Protein AF-A0A7Y1VD28-F1 (afdb_monomer)

Radius of gyration: 37.99 Å; Cα contacts (8 Å, |Δi|>4): 453; chains: 1; bounding box: 78×70×93 Å

Nearest PDB structures (foldseek):
  3is1-assembly1_X  TM=8.054E-01  e=1.331E-05  Staphylococcus saprophyticus subsp. saprophyticus ATCC 15305 = NCTC 7292
  3is0-assembly1_X  TM=7.621E-01  e=8.004E-06  Staphylococcus saprophyticus subsp. saprophyticus ATCC 15305 = NCTC 7292
  3irp-assembly1_X  TM=8.110E-01  e=8.577E-05  Staphylococcus saprophyticus subsp. saprophyticus ATCC 15305 = NCTC 7292
  3irz-assembly1_A  TM=7.401E-01  e=4.356E-05  Staphylococcus saprophyticus subsp. saprophyticus ATCC 15305 = NCTC 7292
  4p0d-assembly1_A  TM=8.124E-01  e=4.668E-04  Streptococcus pyogenes MGAS10394

Sequence (254 aa):
MKQLFTICALFFTILASAQPSERPDLKTGS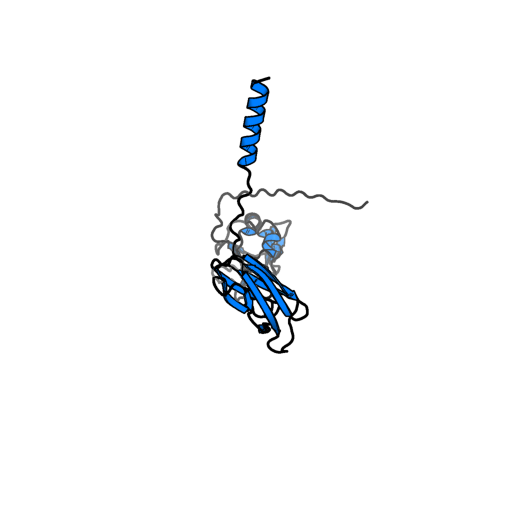ISGRVLDAKLNEPLPYVNVIIKNSAGETITGGITSDNGTFTIDKIPEGKVMVNIQYIGFKTESKEITIGKGNYKVNLGDISLLEEAEGLDEVTVVAEVSTIQQKVDRKIINIGKDLTTSGPTASDIMNNLPSVSVDQQTGNISLRGNQNVRVMVDGKLSNIPAAQLLKQIPSTSIKQVELITNPSAKYNPEGMSGIINIILHKNVNIGFNGNLNLGLAYERNPK

Foldseek 3Di:
DVVVVVVVVVVVVVVVVPDPPPDPPQLAAKEKEFEAAPPVRAGDWFWKKFKADPVRHTPDIDTAHPRRIDMDIRHGAAKIKIWTDDPQWDIDIDIDGDDDPRRYHYPYYHHIYGHPPDPPPPPPPQQPWDWDDDPFKIKIFDGPVLLVQDFWQLSSQCVDPQWHADPVPRQIGGVPHRQEFEAEQNHTDPDPNSVVRRPHTSQFFGMKMWGQHDDPVPDDPPHRTYIYTYGDPPDDPDDDDDDDDDDDDDDDDD

Secondary structure (DSSP, 8-state):
-HHHHHHHHHHHHHHTT----------EEEEEEEEEETTT--B-TT-EEEEEETTS-EEEEEE--TTSEEEEEEEESEEEEEEEE-TTBPPEEEEEEEBTTBSEEEEEEEEEPB---------------EEEE-SSEEEEE--HHHHTT-SBHHHHHHHSTTEEE-TTT--EEETTB--EEEEETTEE-SS-HHHHHHHSBGGGEEEEEEESS--TTT--TT--EEEEEEEPTT---S----------------

Structure (mmCIF, N/CA/C/O backbone):
data_AF-A0A7Y1VD28-F1
#
_entry.id   AF-A0A7Y1VD28-F1
#
loop_
_atom_site.group_PDB
_atom_site.id
_atom_site.type_symbol
_atom_site.label_atom_id
_atom_site.label_alt_id
_atom_site.label_comp_id
_atom_site.label_asym_id
_atom_site.label_entity_id
_atom_site.label_seq_id
_atom_site.pdbx_PDB_ins_code
_atom_site.Cartn_x
_atom_site.Cartn_y
_atom_site.Cartn_z
_atom_site.occupancy
_atom_site.B_iso_or_equiv
_atom_site.auth_seq_id
_atom_site.auth_comp_id
_atom_site.auth_asym_id
_atom_site.auth_atom_id
_atom_site.pdbx_PDB_model_num
ATOM 1 N N . MET A 1 1 ? 48.045 50.183 -45.147 1.00 56.34 1 MET A N 1
ATOM 2 C CA . MET A 1 1 ? 47.750 49.018 -46.019 1.00 56.34 1 MET A CA 1
ATOM 3 C C . MET A 1 1 ? 48.423 47.718 -45.570 1.00 56.34 1 MET A C 1
ATOM 5 O O . MET A 1 1 ? 47.746 46.704 -45.562 1.00 56.34 1 MET A O 1
ATOM 9 N N . LYS A 1 2 ? 49.692 47.715 -45.125 1.00 54.78 2 LYS A N 1
ATOM 10 C CA . LYS A 1 2 ? 50.377 46.479 -44.680 1.00 54.78 2 LYS A CA 1
ATOM 11 C C . LYS A 1 2 ? 49.780 45.828 -43.417 1.00 54.78 2 LYS A C 1
ATOM 13 O O . LYS A 1 2 ? 49.713 44.611 -43.359 1.00 54.78 2 LYS A O 1
ATOM 18 N N . GLN A 1 3 ? 49.281 46.622 -42.460 1.00 57.72 3 GLN A N 1
ATOM 19 C CA . GLN A 1 3 ? 48.689 46.093 -41.217 1.00 57.72 3 GLN A CA 1
ATOM 20 C C . GLN A 1 3 ? 47.275 45.507 -41.379 1.00 57.72 3 GLN A C 1
ATOM 22 O O . GLN A 1 3 ? 46.878 44.636 -40.614 1.00 57.72 3 GLN A O 1
ATOM 27 N N . LEU A 1 4 ? 46.528 45.932 -42.405 1.00 62.50 4 LEU A N 1
ATOM 28 C CA . LEU A 1 4 ? 45.209 45.365 -42.712 1.00 62.50 4 LEU A CA 1
ATOM 29 C C . LEU A 1 4 ? 45.344 43.973 -43.356 1.00 62.50 4 LEU A C 1
ATOM 31 O O . LEU A 1 4 ? 44.532 43.084 -43.114 1.00 62.50 4 LEU A O 1
ATOM 35 N N . PHE A 1 5 ? 46.421 43.774 -44.123 1.00 64.81 5 PHE A N 1
ATOM 36 C CA . PHE A 1 5 ? 46.743 42.501 -44.762 1.00 64.81 5 PHE A CA 1
ATOM 37 C C . PHE A 1 5 ? 47.204 41.447 -43.745 1.00 64.81 5 PHE A C 1
ATOM 39 O O . PHE A 1 5 ? 46.801 40.291 -43.836 1.00 64.81 5 PHE A O 1
ATOM 46 N N . THR A 1 6 ? 47.977 41.842 -42.726 1.00 63.56 6 THR A N 1
ATOM 47 C CA . THR A 1 6 ? 48.372 40.934 -41.637 1.00 63.56 6 THR A CA 1
ATOM 48 C C . THR A 1 6 ? 47.209 40.555 -40.722 1.00 63.56 6 THR A C 1
ATOM 50 O O . THR A 1 6 ? 47.163 39.414 -40.276 1.00 63.56 6 THR A O 1
ATOM 53 N N . ILE A 1 7 ? 46.238 41.446 -40.486 1.00 65.56 7 ILE A N 1
ATOM 54 C CA . ILE A 1 7 ? 45.031 41.113 -39.705 1.00 65.56 7 ILE A CA 1
ATOM 55 C C . ILE A 1 7 ? 44.120 40.142 -40.475 1.00 65.56 7 ILE A C 1
ATOM 57 O O . ILE A 1 7 ? 43.614 39.191 -39.884 1.00 65.56 7 ILE A O 1
ATOM 61 N N . CYS A 1 8 ? 43.973 40.305 -41.796 1.00 62.41 8 CYS A N 1
ATOM 62 C CA . CYS A 1 8 ? 43.213 39.353 -42.617 1.00 62.41 8 CYS A CA 1
ATOM 63 C C . CYS A 1 8 ? 43.898 37.979 -42.711 1.00 62.41 8 CYS A C 1
ATOM 65 O O . CYS A 1 8 ? 43.222 36.954 -42.661 1.00 62.41 8 CYS A O 1
ATOM 67 N N . ALA A 1 9 ? 45.233 37.940 -42.783 1.00 62.62 9 ALA A N 1
ATOM 68 C CA . ALA A 1 9 ? 45.987 36.686 -42.788 1.00 62.62 9 ALA A CA 1
ATOM 69 C C . ALA A 1 9 ? 45.893 35.932 -41.446 1.00 62.62 9 ALA A C 1
ATOM 71 O O . ALA A 1 9 ? 45.845 34.704 -41.442 1.00 62.62 9 ALA A O 1
ATOM 72 N N . LEU A 1 10 ? 45.803 36.652 -40.320 1.00 60.81 10 LEU A N 1
ATOM 73 C CA . LEU A 1 10 ? 45.625 36.056 -38.992 1.00 60.81 10 LEU A CA 1
ATOM 74 C C . LEU A 1 10 ? 44.195 35.532 -38.764 1.00 60.81 10 LEU A C 1
ATOM 76 O O . LEU A 1 10 ? 44.003 34.566 -38.035 1.00 60.81 10 LEU A O 1
ATOM 80 N N . PHE A 1 11 ? 43.185 36.130 -39.405 1.00 58.44 11 PHE A N 1
ATOM 81 C CA . PHE A 1 11 ? 41.804 35.633 -39.347 1.00 58.44 11 PHE A CA 1
ATOM 82 C C . PHE A 1 11 ? 41.601 34.361 -40.187 1.00 58.44 11 PHE A C 1
ATOM 84 O O . PHE A 1 11 ? 40.772 33.519 -39.847 1.00 58.44 11 PHE A O 1
ATOM 91 N N . PHE A 1 12 ? 42.387 34.182 -41.253 1.00 58.06 12 PHE A N 1
ATOM 92 C CA . PHE A 1 12 ? 42.295 33.009 -42.125 1.00 58.06 12 PHE A CA 1
ATOM 93 C C . PHE A 1 12 ? 42.908 31.742 -41.499 1.00 58.06 12 PHE A C 1
ATOM 95 O O . PHE A 1 12 ? 42.436 30.637 -41.757 1.00 58.06 12 PHE A O 1
ATOM 102 N N . THR A 1 13 ? 43.905 31.874 -40.618 1.00 57.31 13 THR A N 1
ATOM 103 C CA . THR A 1 13 ? 44.514 30.727 -39.918 1.00 57.31 13 THR A CA 1
ATOM 104 C C . THR A 1 13 ? 43.663 30.182 -38.771 1.00 57.31 13 THR A C 1
ATOM 106 O O . THR A 1 13 ? 43.785 29.004 -38.450 1.00 57.31 13 THR A O 1
ATOM 109 N N . ILE A 1 14 ? 42.757 30.982 -38.195 1.00 58.38 14 ILE A N 1
ATOM 110 C CA . ILE A 1 14 ? 41.836 30.532 -37.131 1.00 58.38 14 ILE A CA 1
ATOM 111 C C . ILE A 1 14 ? 40.658 29.729 -37.717 1.00 58.38 14 ILE A C 1
ATOM 113 O O . ILE A 1 14 ? 40.104 28.858 -37.053 1.00 58.38 14 ILE A O 1
ATOM 117 N N . LEU A 1 15 ? 40.305 29.961 -38.986 1.00 56.09 15 LEU A N 1
ATOM 118 C CA . LEU A 1 15 ? 39.276 29.187 -39.694 1.00 56.09 15 LEU A CA 1
ATOM 119 C C . LEU A 1 15 ? 39.793 27.831 -40.207 1.00 56.09 15 LEU A C 1
ATOM 121 O O . LEU A 1 15 ? 38.999 26.916 -40.405 1.00 56.09 15 LEU A O 1
ATOM 125 N N . ALA A 1 16 ? 41.110 27.667 -40.377 1.00 53.50 16 ALA A N 1
ATOM 126 C CA . ALA A 1 16 ? 41.711 26.417 -40.854 1.00 53.50 16 ALA A CA 1
ATOM 127 C C . ALA A 1 16 ? 41.828 25.326 -39.768 1.00 53.50 16 ALA A C 1
ATOM 129 O O . ALA A 1 16 ? 41.981 24.153 -40.098 1.00 53.50 16 ALA A O 1
ATOM 130 N N . SER A 1 17 ? 41.727 25.684 -38.484 1.00 54.06 17 SER A N 1
ATOM 131 C CA . SER A 1 17 ? 41.732 24.745 -37.349 1.00 54.06 17 SER A CA 1
ATOM 132 C C . SER A 1 17 ? 40.331 24.311 -36.894 1.00 54.06 17 SER A C 1
ATOM 134 O O . SER A 1 17 ? 40.209 23.526 -35.957 1.00 54.06 17 SER A O 1
ATOM 136 N N . ALA A 1 18 ? 39.276 24.754 -37.584 1.00 47.56 18 ALA A N 1
ATOM 137 C CA . ALA A 1 18 ? 37.898 24.318 -37.371 1.00 47.56 18 ALA A CA 1
ATOM 138 C C . ALA A 1 18 ? 37.478 23.255 -38.404 1.00 47.56 18 ALA A C 1
ATOM 140 O O . ALA A 1 18 ? 36.433 23.370 -39.041 1.00 47.56 18 ALA A O 1
ATOM 141 N N . GLN A 1 19 ? 38.292 22.214 -38.603 1.00 62.91 19 GLN A N 1
ATOM 142 C CA . GLN A 1 19 ? 37.783 21.003 -39.248 1.00 62.91 19 GLN A CA 1
ATOM 143 C C . GLN A 1 19 ? 36.963 20.232 -38.203 1.00 62.91 19 GLN A C 1
ATOM 145 O O . GLN A 1 19 ? 37.491 19.958 -37.123 1.00 62.91 19 GLN A O 1
ATOM 150 N N . PRO A 1 20 ? 35.684 19.899 -38.460 1.00 53.34 20 PRO A N 1
ATOM 151 C CA . PRO A 1 20 ? 34.960 18.990 -37.590 1.00 53.34 20 PRO A CA 1
ATOM 152 C C . PRO A 1 20 ? 35.712 17.662 -37.610 1.00 53.34 20 PRO A C 1
ATOM 154 O O . PRO A 1 20 ? 35.776 17.000 -38.642 1.00 53.34 20 PRO A O 1
ATOM 157 N N . SER A 1 21 ? 36.323 17.293 -36.485 1.00 50.44 21 SER A N 1
ATOM 158 C CA . SER A 1 21 ? 36.838 15.946 -36.297 1.00 50.44 21 SER A CA 1
ATOM 159 C C . SER A 1 21 ? 35.668 15.001 -36.540 1.00 50.44 21 SER A C 1
ATOM 161 O O . SER A 1 21 ? 34.709 15.009 -35.761 1.00 50.44 21 SER A O 1
ATOM 163 N N . GLU A 1 22 ? 35.709 14.228 -37.626 1.00 48.38 22 GLU A N 1
ATOM 164 C CA . GLU A 1 22 ? 34.833 13.075 -37.781 1.00 48.38 22 GLU A CA 1
ATOM 165 C C . GLU A 1 22 ? 35.041 12.237 -36.520 1.00 48.38 22 GLU A C 1
ATOM 167 O O . GLU A 1 22 ? 36.120 11.686 -36.281 1.00 48.38 22 GLU A O 1
ATOM 172 N N . ARG A 1 23 ? 34.047 12.253 -35.623 1.00 54.88 23 ARG A N 1
ATOM 173 C CA . ARG A 1 23 ? 34.041 11.349 -34.476 1.00 54.88 23 ARG A CA 1
ATOM 174 C C . ARG A 1 23 ? 34.199 9.959 -35.083 1.00 54.88 23 ARG A C 1
ATOM 176 O O . ARG A 1 23 ? 33.473 9.683 -36.036 1.00 54.88 23 ARG A O 1
ATOM 183 N N . PRO A 1 24 ? 35.124 9.115 -34.592 1.00 51.84 24 PRO A N 1
ATOM 184 C CA . PRO A 1 24 ? 35.258 7.770 -35.127 1.00 51.84 24 PRO A CA 1
ATOM 185 C C . PRO A 1 24 ? 33.866 7.152 -35.116 1.00 51.84 24 PRO A C 1
ATOM 187 O O . PRO A 1 24 ? 33.229 7.166 -34.059 1.00 51.84 24 PRO A O 1
ATOM 190 N N . ASP A 1 25 ? 33.376 6.717 -36.283 1.00 56.19 25 ASP A N 1
ATOM 191 C CA . ASP A 1 25 ? 32.074 6.070 -36.409 1.00 56.19 25 ASP A CA 1
ATOM 192 C C . ASP A 1 25 ? 32.019 4.975 -35.350 1.00 56.19 25 ASP A C 1
ATOM 194 O O . ASP A 1 25 ? 32.687 3.939 -35.460 1.00 56.19 25 ASP A O 1
ATOM 198 N N . LEU A 1 26 ? 31.284 5.238 -34.267 1.00 60.62 26 LEU A N 1
ATOM 199 C CA . LEU A 1 26 ? 31.049 4.244 -33.242 1.00 60.62 26 LEU A CA 1
ATOM 200 C C . LEU A 1 26 ? 30.294 3.140 -33.963 1.00 60.62 26 LEU A C 1
ATOM 202 O O . LEU A 1 26 ? 29.140 3.324 -34.356 1.00 60.62 26 LEU A O 1
ATOM 206 N N . LYS A 1 27 ? 30.982 2.023 -34.215 1.00 75.44 27 LYS A N 1
ATOM 207 C CA . LYS A 1 27 ? 30.372 0.871 -34.865 1.00 75.44 27 LYS A CA 1
ATOM 208 C C . LYS A 1 27 ? 29.249 0.403 -33.962 1.00 75.44 27 LYS A C 1
ATOM 210 O O . LYS A 1 27 ? 29.482 -0.153 -32.893 1.00 75.44 27 LYS A O 1
ATOM 215 N N . THR A 1 28 ? 28.035 0.696 -34.390 1.00 85.88 28 THR A N 1
ATOM 216 C CA . THR A 1 28 ? 26.828 0.284 -33.702 1.00 85.88 28 THR A CA 1
ATOM 217 C C . THR A 1 28 ? 26.260 -0.942 -34.393 1.00 85.88 28 THR A C 1
ATOM 219 O O . THR A 1 28 ? 26.412 -1.129 -35.602 1.00 85.88 28 THR A O 1
ATOM 222 N N . GLY A 1 29 ? 25.652 -1.813 -33.604 1.00 92.44 29 GLY A N 1
ATOM 223 C CA . GLY A 1 29 ? 24.913 -2.954 -34.091 1.00 92.44 29 GLY A CA 1
ATOM 224 C C . GLY A 1 29 ? 23.411 -2.715 -34.123 1.00 92.44 29 GLY A C 1
ATOM 225 O O . GLY A 1 29 ? 22.895 -1.681 -33.687 1.00 92.44 29 GLY A O 1
ATOM 226 N N . SER A 1 30 ? 22.728 -3.727 -34.638 1.00 94.31 30 SER A N 1
ATOM 227 C CA . SER A 1 30 ? 21.276 -3.839 -34.686 1.00 94.31 30 SER A CA 1
ATOM 228 C C . SER A 1 30 ? 20.850 -5.210 -34.171 1.00 94.31 30 SER A C 1
ATOM 230 O O . SER A 1 30 ? 21.549 -6.208 -34.383 1.00 94.31 30 SER A O 1
ATOM 232 N N . ILE A 1 31 ? 19.711 -5.252 -33.487 1.00 96.00 31 ILE A N 1
ATOM 233 C CA . ILE A 1 31 ? 19.068 -6.484 -33.032 1.00 96.00 31 ILE A CA 1
ATOM 234 C C . ILE A 1 31 ? 17.661 -6.528 -33.624 1.00 96.00 31 ILE A C 1
ATOM 236 O O . ILE A 1 31 ? 16.921 -5.551 -33.541 1.00 96.00 31 ILE A O 1
ATOM 240 N N . SER A 1 32 ? 17.296 -7.663 -34.208 1.00 97.00 32 SER A N 1
ATOM 241 C CA . SER A 1 32 ? 15.973 -7.909 -34.789 1.00 97.00 32 SER A CA 1
ATOM 242 C C . SER A 1 32 ? 15.389 -9.229 -34.298 1.00 97.00 32 SER A C 1
ATOM 244 O O . SER A 1 32 ? 16.121 -10.100 -33.824 1.00 97.00 32 SER A O 1
ATOM 246 N N . GLY A 1 33 ? 14.075 -9.380 -34.402 1.00 96.94 33 GLY A N 1
ATOM 247 C CA . GLY A 1 33 ? 13.379 -10.613 -34.052 1.00 96.94 33 GLY A CA 1
ATOM 248 C C . GLY A 1 33 ? 11.869 -10.480 -34.195 1.00 96.94 33 GLY A C 1
ATOM 249 O O . GLY A 1 33 ? 11.361 -9.459 -34.669 1.00 96.94 33 GLY A O 1
ATOM 250 N N . ARG A 1 34 ? 11.152 -11.520 -33.775 1.00 97.38 34 ARG A N 1
ATOM 251 C CA . ARG A 1 34 ? 9.690 -11.544 -33.726 1.00 97.38 34 ARG A CA 1
ATOM 252 C C . ARG A 1 34 ? 9.220 -12.115 -32.397 1.00 97.38 34 ARG A C 1
ATOM 254 O O . ARG A 1 34 ? 9.781 -13.092 -31.916 1.00 97.38 34 ARG A O 1
ATOM 261 N N . VAL A 1 35 ? 8.203 -11.501 -31.807 1.00 97.62 35 VAL A N 1
ATOM 262 C CA . VAL A 1 35 ? 7.623 -11.928 -30.534 1.00 97.62 35 VAL A CA 1
ATOM 263 C C . VAL A 1 35 ? 6.275 -12.595 -30.779 1.00 97.62 35 VAL A C 1
ATOM 265 O O . VAL A 1 35 ? 5.444 -12.062 -31.516 1.00 97.62 35 VAL A O 1
ATOM 268 N N . LEU A 1 36 ? 6.082 -13.762 -30.172 1.00 96.81 36 LEU A N 1
ATOM 269 C CA . LEU A 1 36 ? 4.885 -14.587 -30.287 1.00 96.81 36 LEU A CA 1
ATOM 270 C C . LEU A 1 36 ? 4.317 -14.901 -28.899 1.00 96.81 36 LEU A C 1
ATOM 272 O O . LEU A 1 36 ? 5.059 -14.996 -27.923 1.00 96.81 36 LEU A O 1
ATOM 276 N N . ASP A 1 37 ? 3.016 -15.131 -28.824 1.00 94.50 37 ASP A N 1
ATOM 277 C CA . ASP A 1 37 ? 2.376 -15.774 -27.683 1.00 94.50 37 ASP A CA 1
ATOM 278 C C . ASP A 1 37 ? 2.751 -17.265 -27.674 1.00 94.50 37 ASP A C 1
ATOM 280 O O . ASP A 1 37 ? 2.562 -17.967 -28.669 1.00 94.50 37 ASP A O 1
ATOM 284 N N . ALA A 1 38 ? 3.301 -17.774 -26.570 1.00 91.88 38 ALA A N 1
ATOM 285 C CA . ALA A 1 38 ? 3.751 -19.165 -26.477 1.00 91.88 38 ALA A CA 1
ATOM 286 C C . ALA A 1 38 ? 2.619 -20.207 -26.562 1.00 91.88 38 ALA A C 1
ATOM 288 O O . ALA A 1 38 ? 2.874 -21.362 -26.904 1.00 91.88 38 ALA A O 1
ATOM 289 N N . LYS A 1 39 ? 1.386 -19.828 -26.221 1.00 89.25 39 LYS A N 1
ATOM 290 C CA . LYS A 1 39 ? 0.218 -20.708 -26.134 1.00 89.25 39 LYS A CA 1
ATOM 291 C C . LYS A 1 39 ? -0.617 -20.666 -27.407 1.00 89.25 39 LYS A C 1
ATOM 293 O O . LYS A 1 39 ? -1.027 -21.717 -27.894 1.00 89.25 39 LYS A O 1
ATOM 298 N N . LEU A 1 40 ? -0.873 -19.471 -27.932 1.00 90.12 40 LEU A N 1
ATOM 299 C CA . LEU A 1 40 ? -1.669 -19.265 -29.145 1.00 90.12 40 LEU A CA 1
ATOM 300 C C . LEU A 1 40 ? -0.817 -19.305 -30.418 1.00 90.12 40 LEU A C 1
ATOM 302 O O . LEU A 1 40 ? -1.349 -19.515 -31.505 1.00 90.12 40 LEU A O 1
ATOM 306 N N . ASN A 1 41 ? 0.506 -19.158 -30.287 1.00 91.12 41 ASN A N 1
ATOM 307 C CA . ASN A 1 41 ? 1.445 -19.042 -31.403 1.00 91.12 41 ASN A CA 1
ATOM 308 C C . ASN A 1 41 ? 1.096 -17.880 -32.355 1.00 91.12 41 ASN A C 1
ATOM 310 O O . ASN A 1 41 ? 1.328 -17.944 -33.564 1.00 91.12 41 ASN A O 1
ATOM 314 N N . GLU A 1 42 ? 0.526 -16.815 -31.794 1.00 93.75 42 GLU A N 1
ATOM 315 C CA . GLU A 1 42 ? 0.123 -15.604 -32.505 1.00 93.75 42 GLU A CA 1
ATOM 316 C C . GLU A 1 42 ? 1.160 -14.489 -32.310 1.00 93.75 42 GLU A C 1
ATOM 318 O O . GLU A 1 42 ? 1.798 -14.423 -31.258 1.00 93.75 42 GLU A O 1
ATOM 323 N N . PRO A 1 43 ? 1.368 -13.607 -33.304 1.00 95.75 43 PRO A N 1
ATOM 324 C CA . PRO A 1 43 ? 2.269 -12.472 -33.151 1.00 95.75 43 PRO A CA 1
ATOM 325 C C . PRO A 1 43 ? 1.763 -11.488 -32.097 1.00 95.75 43 PRO A C 1
ATOM 327 O O . PRO A 1 43 ? 0.599 -11.098 -32.121 1.00 95.75 43 PRO A O 1
ATOM 330 N N . LEU A 1 44 ? 2.664 -11.044 -31.217 1.00 95.69 44 LEU A N 1
ATOM 331 C CA . LEU A 1 44 ? 2.347 -10.073 -30.171 1.00 95.69 44 LEU A CA 1
ATOM 332 C C . LEU A 1 44 ? 2.775 -8.658 -30.589 1.00 95.69 44 LEU A C 1
ATOM 334 O O . LEU A 1 44 ? 3.981 -8.374 -30.653 1.00 95.69 44 LEU A O 1
ATOM 338 N N . PRO A 1 45 ? 1.823 -7.753 -30.872 1.00 96.44 45 PRO A N 1
ATOM 339 C CA . PRO A 1 45 ? 2.127 -6.377 -31.229 1.00 96.44 45 PRO A CA 1
ATOM 340 C C . PRO A 1 45 ? 2.334 -5.496 -29.990 1.00 96.44 45 PRO A C 1
ATOM 342 O O . PRO A 1 45 ? 1.822 -5.783 -28.907 1.00 96.44 45 PRO A O 1
ATOM 345 N N . TYR A 1 46 ? 3.062 -4.388 -30.153 1.00 95.06 46 TYR A N 1
ATOM 346 C CA . TYR A 1 46 ? 3.309 -3.391 -29.101 1.00 95.06 46 TYR A CA 1
ATOM 347 C C . TYR A 1 46 ? 4.049 -3.925 -27.857 1.00 95.06 46 TYR A C 1
ATOM 349 O O . TYR A 1 46 ? 3.976 -3.339 -26.777 1.00 95.06 46 TYR A O 1
ATOM 357 N N . VAL A 1 47 ? 4.795 -5.021 -28.001 1.00 96.94 47 VAL A N 1
ATOM 358 C CA . VAL A 1 47 ? 5.674 -5.564 -26.959 1.00 96.94 47 VAL A CA 1
ATOM 359 C C . VAL A 1 47 ? 6.888 -4.662 -26.816 1.00 96.94 47 VAL A C 1
ATOM 361 O O . VAL A 1 47 ? 7.540 -4.350 -27.810 1.00 96.94 47 VAL A O 1
ATOM 364 N N . ASN A 1 48 ? 7.232 -4.274 -25.589 1.00 97.38 48 ASN A N 1
ATOM 365 C CA . ASN A 1 48 ? 8.407 -3.445 -25.346 1.00 97.38 48 ASN A CA 1
ATOM 366 C C . ASN A 1 48 ? 9.674 -4.301 -25.410 1.00 97.38 48 ASN A C 1
ATOM 368 O O . ASN A 1 48 ? 9.806 -5.291 -24.689 1.00 97.38 48 ASN A O 1
ATOM 372 N N . VAL A 1 49 ? 10.632 -3.870 -26.225 1.00 97.38 49 VAL A N 1
ATOM 373 C CA . VAL A 1 49 ? 11.964 -4.463 -26.344 1.00 97.38 49 VAL A CA 1
ATOM 374 C C . VAL A 1 49 ? 12.982 -3.445 -25.851 1.00 97.38 49 VAL A C 1
ATOM 376 O O . VAL A 1 49 ?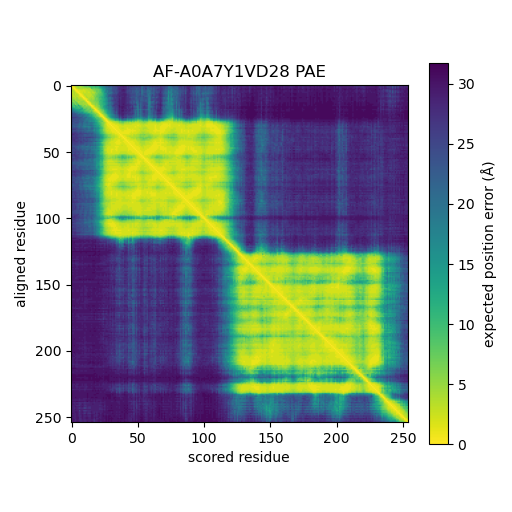 13.191 -2.407 -26.476 1.00 97.38 49 VAL A O 1
ATOM 379 N N . ILE A 1 50 ? 13.611 -3.732 -24.716 1.00 97.25 50 ILE A N 1
ATOM 380 C CA . ILE A 1 50 ? 14.514 -2.824 -24.008 1.00 97.25 50 ILE A CA 1
ATOM 381 C C . ILE A 1 50 ? 15.919 -3.415 -24.018 1.00 97.25 50 ILE A C 1
ATOM 383 O O . ILE A 1 50 ? 16.128 -4.554 -23.613 1.00 97.25 50 ILE A O 1
ATOM 387 N N . ILE A 1 51 ? 16.897 -2.623 -24.446 1.00 96.19 51 ILE A N 1
ATOM 388 C CA . ILE A 1 51 ? 18.309 -2.995 -24.459 1.00 96.19 51 ILE A CA 1
ATOM 389 C C . ILE A 1 51 ? 19.000 -2.326 -23.276 1.00 96.19 51 ILE A C 1
ATOM 391 O O . ILE A 1 51 ? 19.052 -1.096 -23.191 1.00 96.19 51 ILE A O 1
ATOM 395 N N . LYS A 1 52 ? 19.556 -3.133 -22.376 1.00 94.88 52 LYS A N 1
ATOM 396 C CA . LYS A 1 52 ? 20.286 -2.683 -21.189 1.00 94.88 52 LYS A CA 1
ATOM 397 C C . LYS A 1 52 ? 21.775 -3.000 -21.290 1.00 94.88 52 LYS A C 1
ATOM 399 O O . LYS A 1 52 ? 22.166 -3.981 -21.922 1.00 94.88 52 LYS A O 1
ATOM 404 N N . ASN A 1 53 ? 22.610 -2.175 -20.664 1.00 91.25 53 ASN A N 1
ATOM 405 C CA . ASN A 1 53 ? 24.035 -2.464 -20.496 1.00 91.25 53 ASN A CA 1
ATOM 406 C C . ASN A 1 53 ? 24.265 -3.471 -19.350 1.00 91.25 53 ASN A C 1
ATOM 408 O O . ASN A 1 53 ? 23.343 -3.818 -18.612 1.00 91.25 53 ASN A O 1
ATOM 412 N N . SER A 1 54 ? 25.512 -3.909 -19.157 1.00 85.94 54 SER A N 1
ATOM 413 C CA . SER A 1 54 ? 25.883 -4.808 -18.051 1.00 85.94 54 SER A CA 1
ATOM 414 C C . SER A 1 54 ? 25.655 -4.225 -16.648 1.00 85.94 54 SER A C 1
ATOM 416 O O . SER A 1 54 ? 25.649 -4.980 -15.681 1.00 85.94 54 SER A O 1
ATOM 418 N N . ALA A 1 55 ? 25.485 -2.905 -16.518 1.00 87.50 55 ALA A N 1
ATOM 419 C CA . ALA A 1 55 ? 25.138 -2.238 -15.262 1.00 87.50 55 ALA A CA 1
ATOM 420 C C . ALA A 1 55 ? 23.614 -2.178 -15.019 1.00 87.50 55 ALA A C 1
ATOM 422 O O . ALA A 1 55 ? 23.179 -1.711 -13.969 1.00 87.50 55 ALA A O 1
ATOM 423 N N . GLY A 1 56 ? 22.798 -2.662 -15.965 1.00 86.69 56 GLY A N 1
ATOM 424 C CA . GLY A 1 56 ? 21.335 -2.652 -15.897 1.00 86.69 56 GLY A CA 1
ATOM 425 C C . GLY A 1 56 ? 20.681 -1.350 -16.371 1.00 86.69 56 GLY A C 1
ATOM 426 O O . GLY A 1 56 ? 19.455 -1.235 -16.328 1.00 86.69 56 GLY A O 1
ATOM 427 N N . GLU A 1 57 ? 21.460 -0.380 -16.849 1.00 90.94 57 GLU A N 1
ATOM 428 C CA . GLU A 1 57 ? 20.955 0.890 -17.370 1.00 90.94 57 GLU A CA 1
ATOM 429 C C . GLU A 1 57 ? 20.397 0.701 -18.782 1.00 90.94 57 GLU A C 1
ATOM 431 O O . GLU A 1 57 ? 20.961 -0.029 -19.601 1.00 90.94 57 GLU A O 1
ATOM 436 N N . THR A 1 58 ? 19.293 1.383 -19.085 1.00 93.19 58 THR A N 1
ATOM 437 C CA . THR A 1 58 ? 18.673 1.318 -20.413 1.00 93.19 58 THR A CA 1
ATOM 438 C C . THR A 1 58 ? 19.491 2.130 -21.410 1.00 93.19 58 THR A C 1
ATOM 440 O O . THR A 1 58 ? 19.665 3.333 -21.239 1.00 93.19 58 THR A O 1
ATOM 443 N N . ILE A 1 59 ? 19.966 1.473 -22.467 1.00 92.31 59 ILE A N 1
ATOM 444 C CA . ILE A 1 59 ? 20.698 2.106 -23.567 1.00 92.31 59 ILE A CA 1
ATOM 445 C C . ILE A 1 59 ? 19.710 2.626 -24.614 1.00 92.31 59 ILE A C 1
ATOM 447 O O . ILE A 1 59 ? 19.786 3.772 -25.046 1.00 92.31 59 ILE A O 1
ATOM 451 N N . THR A 1 60 ? 18.812 1.751 -25.065 1.00 94.94 60 THR A N 1
ATOM 452 C CA . THR A 1 60 ? 17.848 2.015 -26.137 1.00 94.94 60 THR A CA 1
ATOM 453 C C . THR A 1 60 ? 16.711 0.997 -26.065 1.00 94.94 60 THR A C 1
ATOM 455 O O . THR A 1 60 ? 16.764 0.048 -25.282 1.00 94.94 60 THR A O 1
ATOM 458 N N . GLY A 1 61 ? 15.680 1.169 -26.878 1.00 94.94 61 GLY A N 1
ATOM 459 C CA . GLY A 1 61 ? 14.575 0.232 -26.973 1.00 94.94 61 GLY A CA 1
ATOM 460 C C . GLY A 1 61 ? 13.582 0.629 -28.053 1.00 94.94 61 GLY A C 1
ATOM 461 O O . GLY A 1 61 ? 13.753 1.629 -28.750 1.00 94.94 61 GLY A O 1
ATOM 462 N N . GLY A 1 62 ? 12.543 -0.175 -28.187 1.00 96.12 62 GLY A N 1
ATOM 463 C CA . GLY A 1 62 ? 11.457 0.042 -29.126 1.00 96.12 62 GLY A CA 1
ATOM 464 C C . GLY A 1 62 ? 10.306 -0.902 -28.832 1.00 96.12 62 GLY A C 1
ATOM 465 O O . GLY A 1 62 ? 10.256 -1.530 -27.775 1.00 96.12 62 GLY A O 1
ATOM 466 N N . ILE A 1 63 ? 9.385 -0.993 -29.780 1.00 97.00 63 ILE A N 1
ATOM 467 C CA . ILE A 1 63 ? 8.199 -1.837 -29.674 1.00 97.00 63 ILE A CA 1
ATOM 468 C C . ILE A 1 63 ? 8.084 -2.757 -30.885 1.00 97.00 63 ILE A C 1
ATOM 470 O O . ILE A 1 63 ? 8.596 -2.437 -31.962 1.00 97.00 63 ILE A O 1
ATOM 474 N N . THR A 1 64 ? 7.413 -3.894 -30.720 1.00 97.62 64 THR A N 1
ATOM 475 C CA . THR A 1 64 ? 7.036 -4.739 -31.856 1.00 97.62 64 THR A CA 1
ATOM 476 C C . THR A 1 64 ? 5.939 -4.083 -32.694 1.00 97.62 64 THR A C 1
ATOM 478 O O . THR A 1 64 ? 5.077 -3.367 -32.183 1.00 97.62 64 THR A O 1
ATOM 481 N N . SER A 1 65 ? 5.977 -4.337 -34.000 1.00 96.75 65 SER A N 1
ATOM 482 C CA . SER A 1 65 ? 4.940 -3.941 -34.962 1.00 96.75 65 SER A CA 1
ATOM 483 C C . SER A 1 65 ? 3.717 -4.863 -34.875 1.00 96.75 65 SER A C 1
ATOM 485 O O . SER A 1 65 ? 3.754 -5.873 -34.176 1.00 96.75 65 SER A O 1
ATOM 487 N N . ASP A 1 66 ? 2.665 -4.583 -35.652 1.00 95.75 66 ASP A N 1
ATOM 488 C CA . ASP A 1 66 ? 1.419 -5.377 -35.674 1.00 95.75 66 ASP A CA 1
ATOM 489 C C . ASP A 1 66 ? 1.625 -6.879 -35.962 1.00 95.75 66 ASP A C 1
ATOM 491 O O . ASP A 1 66 ? 0.849 -7.724 -35.531 1.00 95.75 66 ASP A O 1
ATOM 495 N N . ASN A 1 67 ? 2.697 -7.234 -36.676 1.00 95.00 67 ASN A N 1
ATOM 496 C CA . ASN A 1 67 ? 3.075 -8.617 -36.989 1.00 95.00 67 ASN A CA 1
ATOM 497 C C . ASN A 1 67 ? 4.061 -9.238 -35.973 1.00 95.00 67 ASN A C 1
ATOM 499 O O . ASN A 1 67 ? 4.686 -10.261 -36.266 1.00 95.00 67 ASN A O 1
ATOM 503 N N . GLY A 1 68 ? 4.264 -8.592 -34.823 1.00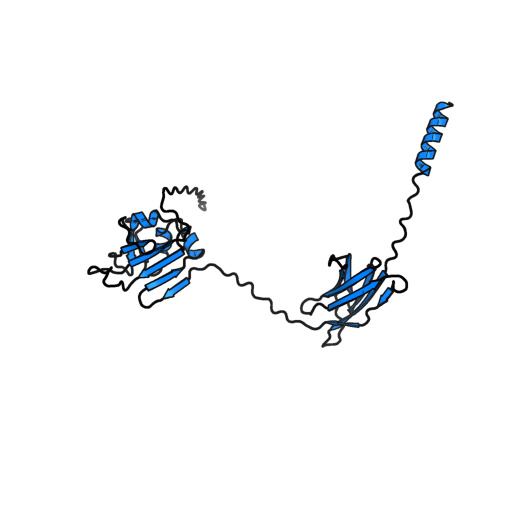 94.81 68 GLY A N 1
ATOM 504 C CA . GLY A 1 68 ? 5.168 -9.016 -33.755 1.00 94.81 68 GLY A CA 1
ATOM 505 C C . GLY A 1 68 ? 6.656 -8.786 -34.029 1.00 94.81 68 GLY A C 1
ATOM 506 O O . GLY A 1 68 ? 7.482 -9.137 -33.191 1.00 94.81 68 GLY A O 1
ATOM 507 N N . THR A 1 69 ? 7.041 -8.213 -35.174 1.00 97.75 69 THR A N 1
ATOM 508 C CA . THR A 1 69 ? 8.460 -7.995 -35.516 1.00 97.75 69 THR A CA 1
ATOM 509 C C . THR A 1 69 ? 9.022 -6.717 -34.902 1.00 97.75 69 THR A C 1
ATOM 511 O O . THR A 1 69 ? 8.310 -5.724 -34.753 1.00 97.75 69 THR A O 1
ATOM 514 N N . PHE A 1 70 ? 10.313 -6.722 -34.569 1.00 97.44 70 PHE A N 1
ATOM 515 C CA . PHE A 1 70 ? 11.038 -5.544 -34.096 1.00 97.44 70 PHE A CA 1
ATOM 516 C C . PHE A 1 70 ? 12.442 -5.468 -34.701 1.00 97.44 70 PHE A C 1
ATOM 518 O O . PHE A 1 70 ? 13.066 -6.492 -34.990 1.00 97.44 70 PHE A O 1
ATOM 525 N N . THR A 1 71 ? 12.950 -4.240 -34.817 1.00 97.06 71 THR A N 1
ATOM 526 C CA . THR A 1 71 ? 14.345 -3.935 -35.155 1.00 97.06 71 THR A CA 1
ATOM 527 C C . THR A 1 71 ? 14.797 -2.749 -34.316 1.00 97.06 71 THR A C 1
ATOM 529 O O . THR A 1 71 ? 14.176 -1.689 -34.364 1.00 97.06 71 THR A O 1
ATOM 532 N N . ILE A 1 72 ? 15.868 -2.928 -33.547 1.00 95.88 72 ILE A N 1
ATOM 533 C CA . ILE A 1 72 ? 16.486 -1.886 -32.726 1.00 95.88 72 ILE A CA 1
ATOM 534 C C . ILE A 1 72 ? 17.891 -1.625 -33.256 1.00 95.88 72 ILE A C 1
ATOM 536 O O . ILE A 1 72 ? 18.744 -2.513 -33.224 1.00 95.88 72 ILE A O 1
ATOM 540 N N . ASP A 1 73 ? 18.126 -0.404 -33.725 1.00 93.31 73 ASP A N 1
ATOM 541 C CA . ASP A 1 73 ? 19.407 0.043 -34.270 1.00 93.31 73 ASP A CA 1
ATOM 542 C C . ASP A 1 73 ? 20.226 0.844 -33.246 1.00 93.31 73 ASP A C 1
ATOM 544 O O . ASP A 1 73 ? 19.759 1.181 -32.155 1.00 93.31 73 ASP A O 1
ATOM 548 N N . LYS A 1 74 ? 21.451 1.215 -33.641 1.00 90.50 74 LYS A N 1
ATOM 549 C CA . LYS A 1 74 ? 22.349 2.115 -32.896 1.00 90.50 74 LYS A CA 1
ATOM 550 C C . LYS A 1 74 ? 22.780 1.571 -31.528 1.00 90.50 74 LYS A C 1
ATOM 552 O O . LYS A 1 74 ? 23.033 2.340 -30.603 1.00 90.50 74 LYS A O 1
ATOM 557 N N . ILE A 1 75 ? 22.907 0.252 -31.400 1.00 91.31 75 ILE A N 1
ATOM 558 C CA . ILE A 1 75 ? 23.338 -0.384 -30.153 1.00 91.31 75 ILE A CA 1
ATOM 559 C C . ILE A 1 75 ? 24.876 -0.379 -30.093 1.00 91.31 75 ILE A C 1
ATOM 561 O O . ILE A 1 75 ? 25.508 -0.863 -31.032 1.00 91.31 75 ILE A O 1
ATOM 565 N N . PRO A 1 76 ? 25.512 0.158 -29.040 1.00 90.19 76 PRO A N 1
ATOM 566 C CA . PRO A 1 76 ? 26.968 0.157 -28.909 1.00 90.19 76 PRO A CA 1
ATOM 567 C C . PRO A 1 76 ? 27.579 -1.253 -28.901 1.00 90.19 76 PRO A C 1
ATOM 569 O O . PRO A 1 76 ? 26.942 -2.219 -28.482 1.00 90.19 76 PRO A O 1
ATOM 572 N N . GLU A 1 77 ? 28.836 -1.362 -29.335 1.00 91.00 77 GLU A N 1
ATOM 573 C CA . GLU A 1 77 ? 29.629 -2.591 -29.206 1.00 91.00 77 GLU A CA 1
ATOM 574 C C . GLU A 1 77 ? 29.840 -2.952 -27.726 1.00 91.00 77 GLU A C 1
ATOM 576 O O . GLU A 1 77 ? 30.152 -2.096 -26.897 1.00 91.00 77 GLU A O 1
ATOM 581 N N . GLY A 1 78 ? 29.663 -4.231 -27.396 1.00 89.94 78 GLY A N 1
ATOM 582 C CA . GLY A 1 78 ? 29.736 -4.741 -26.033 1.00 89.94 78 GLY A CA 1
ATOM 583 C C . GLY A 1 78 ? 28.681 -5.801 -25.727 1.00 89.94 78 GLY A C 1
ATOM 584 O O . GLY A 1 78 ? 27.920 -6.242 -26.593 1.00 89.94 78 GLY A O 1
ATOM 585 N N . LYS A 1 79 ? 28.659 -6.227 -24.463 1.00 92.69 79 LYS A N 1
ATOM 586 C CA . LYS A 1 79 ? 27.615 -7.099 -23.924 1.00 92.69 79 LYS A CA 1
ATOM 587 C C . LYS A 1 79 ? 26.388 -6.275 -23.559 1.00 92.69 79 LYS A C 1
ATOM 589 O O . LYS A 1 79 ? 26.505 -5.261 -22.872 1.00 92.69 79 LYS A O 1
ATOM 594 N N . VAL A 1 80 ? 25.227 -6.739 -23.994 1.00 94.50 80 VAL A N 1
ATOM 595 C CA . VAL A 1 80 ? 23.933 -6.120 -23.719 1.00 94.50 80 VAL A CA 1
ATOM 596 C C . VAL A 1 80 ? 22.918 -7.177 -23.308 1.00 94.50 80 VAL A C 1
ATOM 598 O O . VAL A 1 80 ? 23.005 -8.336 -23.714 1.00 94.50 80 VAL A O 1
ATOM 601 N N . MET A 1 81 ? 21.937 -6.766 -22.517 1.00 95.94 81 MET A N 1
ATOM 602 C CA . MET A 1 81 ? 20.786 -7.583 -22.155 1.00 95.94 81 MET A CA 1
ATOM 603 C C . MET A 1 81 ? 19.557 -7.075 -22.904 1.00 95.94 81 MET A C 1
ATOM 605 O O . MET A 1 81 ? 19.251 -5.886 -22.867 1.00 95.94 81 MET A O 1
ATOM 609 N N . VAL A 1 82 ? 18.876 -7.972 -23.608 1.00 96.50 82 VAL A N 1
ATOM 610 C CA . VAL A 1 82 ? 17.633 -7.697 -24.330 1.00 96.50 82 VAL A CA 1
ATOM 611 C C . VAL A 1 82 ? 16.475 -8.173 -23.471 1.00 96.50 82 VAL A C 1
ATOM 613 O O . VAL A 1 82 ? 16.303 -9.378 -23.305 1.00 96.50 82 VAL A O 1
ATOM 616 N N . ASN A 1 83 ? 15.694 -7.241 -22.941 1.00 97.00 83 ASN A N 1
ATOM 617 C CA . ASN A 1 83 ? 14.500 -7.503 -22.150 1.00 97.00 83 ASN A CA 1
ATOM 618 C C . ASN A 1 83 ? 13.262 -7.312 -23.022 1.00 97.00 83 ASN A C 1
ATOM 620 O O . ASN A 1 83 ? 13.099 -6.270 -23.654 1.00 97.00 83 ASN A O 1
ATOM 624 N N . ILE A 1 84 ? 12.382 -8.303 -23.032 1.00 97.06 84 ILE A N 1
ATOM 625 C CA . ILE A 1 84 ? 11.152 -8.312 -23.817 1.00 97.06 84 ILE A CA 1
ATOM 626 C C . ILE A 1 84 ? 10.007 -8.414 -22.820 1.00 97.06 84 ILE A C 1
ATOM 628 O O . ILE A 1 84 ? 9.872 -9.424 -22.130 1.00 97.06 84 ILE A O 1
ATOM 632 N N . GLN A 1 85 ? 9.234 -7.338 -22.704 1.00 94.50 85 GLN A N 1
ATOM 633 C CA . GLN A 1 85 ? 8.213 -7.180 -21.672 1.00 94.50 85 GLN A CA 1
ATOM 634 C C . GLN A 1 85 ? 6.868 -6.794 -22.293 1.00 94.50 85 GLN A C 1
ATOM 636 O O . GLN A 1 85 ? 6.773 -5.882 -23.126 1.00 94.50 85 GLN A O 1
ATOM 641 N N . TYR A 1 86 ? 5.814 -7.467 -21.848 1.00 93.94 86 TYR A N 1
ATOM 642 C CA . TYR A 1 86 ? 4.445 -7.192 -22.253 1.00 93.94 86 TYR A CA 1
ATOM 643 C C . TYR A 1 86 ? 3.510 -7.376 -21.061 1.00 93.94 86 TYR A C 1
ATOM 645 O O . TYR A 1 86 ? 3.779 -8.184 -20.176 1.00 93.94 86 TYR A O 1
ATOM 653 N N . ILE A 1 87 ? 2.446 -6.580 -20.999 1.00 88.19 87 ILE A N 1
ATOM 654 C CA . ILE A 1 87 ? 1.533 -6.593 -19.852 1.00 88.19 87 ILE A CA 1
ATOM 655 C C . ILE A 1 87 ? 0.808 -7.941 -19.810 1.00 88.19 87 ILE A C 1
ATOM 657 O O . ILE A 1 87 ? 0.232 -8.349 -20.814 1.00 88.19 87 ILE A O 1
ATOM 661 N N . GLY A 1 88 ? 0.824 -8.606 -18.652 1.00 87.31 88 GLY A N 1
ATOM 662 C CA . GLY A 1 88 ? 0.227 -9.935 -18.475 1.00 87.31 88 GLY A CA 1
ATOM 663 C C . GLY A 1 88 ? 1.087 -11.089 -19.000 1.00 87.31 88 GLY A C 1
ATOM 664 O O . GLY A 1 88 ? 0.604 -12.214 -19.092 1.00 87.31 88 GLY A O 1
ATOM 665 N N . PHE A 1 89 ? 2.349 -10.829 -19.357 1.00 91.12 89 PHE A N 1
ATOM 666 C CA . PHE A 1 89 ? 3.305 -11.840 -19.798 1.00 91.12 89 PHE A CA 1
ATOM 667 C C . PHE A 1 89 ? 4.586 -11.765 -18.979 1.00 91.12 89 PHE A C 1
ATOM 669 O O . PHE A 1 89 ? 5.044 -10.687 -18.589 1.00 91.12 89 PHE A O 1
ATOM 676 N N . LYS A 1 90 ? 5.214 -12.923 -18.801 1.00 91.12 90 LYS A N 1
ATOM 677 C CA . LYS A 1 90 ? 6.515 -13.025 -18.161 1.00 91.12 90 LYS A CA 1
ATOM 678 C C . LYS A 1 90 ? 7.576 -12.314 -18.986 1.00 91.12 90 LYS A C 1
ATOM 680 O O . LYS A 1 90 ? 7.678 -12.509 -20.197 1.00 91.12 90 LYS A O 1
ATOM 685 N N . THR A 1 91 ? 8.398 -11.510 -18.317 1.00 93.69 91 THR A N 1
ATOM 686 C CA . THR A 1 91 ? 9.521 -10.836 -18.977 1.00 93.69 91 THR A CA 1
ATOM 687 C C . THR A 1 91 ? 10.585 -11.852 -19.378 1.00 93.69 91 THR A C 1
ATOM 689 O O . THR A 1 91 ? 11.156 -12.533 -18.526 1.00 93.69 91 THR A O 1
ATOM 692 N N . GLU A 1 92 ? 10.918 -11.884 -20.664 1.00 94.44 92 GLU A N 1
ATOM 693 C CA . GLU A 1 92 ? 12.009 -12.698 -21.199 1.00 94.44 92 GLU A CA 1
ATOM 694 C C . GLU A 1 92 ? 13.275 -11.857 -21.372 1.00 94.44 92 GLU A C 1
ATOM 696 O O . GLU A 1 92 ? 13.222 -10.699 -21.790 1.00 94.44 92 GLU A O 1
ATOM 701 N N . SER A 1 93 ? 14.436 -12.420 -21.024 1.00 94.69 93 SER A N 1
ATOM 702 C CA . SER A 1 93 ? 15.726 -11.716 -21.079 1.00 94.69 93 SER A CA 1
ATOM 703 C C . SER A 1 93 ? 16.794 -12.548 -21.787 1.00 94.69 93 SER A C 1
ATOM 705 O O . SER A 1 93 ? 17.011 -13.708 -21.441 1.00 94.69 93 SER A O 1
ATOM 707 N N . LYS A 1 94 ? 17.500 -11.957 -22.760 1.00 93.12 94 LYS A N 1
ATOM 708 C CA . LYS A 1 94 ? 18.602 -12.605 -23.498 1.00 93.12 94 LYS A CA 1
ATOM 709 C C . LYS A 1 94 ? 19.875 -11.756 -23.458 1.00 93.12 94 LYS A C 1
ATOM 711 O O . LYS A 1 94 ? 19.848 -10.592 -23.845 1.00 93.12 94 LYS A O 1
ATOM 716 N N . GLU A 1 95 ? 20.999 -12.336 -23.035 1.00 94.31 95 GLU A N 1
ATOM 717 C CA . GLU A 1 95 ? 22.319 -11.693 -23.148 1.00 94.31 95 GLU A CA 1
ATOM 718 C C . GLU A 1 95 ? 22.861 -11.857 -24.574 1.00 94.31 95 GLU A C 1
ATOM 720 O O . GLU A 1 95 ? 22.910 -12.967 -25.104 1.00 94.31 95 GLU A O 1
ATOM 725 N N . ILE A 1 96 ? 23.285 -10.753 -25.190 1.00 92.31 96 ILE A N 1
ATOM 726 C CA . ILE A 1 96 ? 23.828 -10.697 -26.550 1.00 92.31 96 ILE A CA 1
ATOM 727 C C . ILE A 1 96 ? 25.124 -9.892 -26.543 1.00 92.31 96 ILE A C 1
ATOM 729 O O . ILE A 1 96 ? 25.260 -8.900 -25.834 1.00 92.31 96 ILE A O 1
ATOM 733 N N . THR A 1 97 ? 26.093 -10.309 -27.356 1.00 92.12 97 THR A N 1
ATOM 734 C CA . THR A 1 97 ? 27.321 -9.539 -27.591 1.00 92.12 97 THR A CA 1
ATOM 735 C C . THR A 1 97 ? 27.306 -8.972 -29.004 1.00 92.12 97 THR A C 1
ATOM 737 O O . THR A 1 97 ? 27.270 -9.727 -29.979 1.00 92.12 97 THR A O 1
ATOM 740 N N . ILE A 1 98 ? 27.352 -7.645 -29.106 1.00 91.44 98 ILE A N 1
ATOM 741 C CA . ILE A 1 98 ? 27.534 -6.919 -30.365 1.00 91.44 98 ILE A CA 1
ATOM 742 C C . ILE A 1 98 ? 29.017 -6.609 -30.513 1.00 91.44 98 ILE A C 1
ATOM 744 O O . ILE A 1 98 ? 29.618 -6.079 -29.585 1.00 91.44 98 ILE A O 1
ATOM 748 N N . GLY A 1 99 ? 29.611 -6.930 -31.661 1.00 88.31 99 GLY A N 1
ATOM 749 C CA . GLY A 1 99 ? 31.026 -6.666 -31.926 1.00 88.31 99 GLY A CA 1
ATOM 750 C C . GLY A 1 99 ? 31.513 -7.277 -33.236 1.00 88.31 99 GLY A C 1
ATOM 751 O O . GLY A 1 99 ? 30.707 -7.692 -34.073 1.00 88.31 99 GLY A O 1
ATOM 752 N N . LYS A 1 100 ? 32.837 -7.327 -33.433 1.00 79.81 100 LYS A N 1
ATOM 753 C CA . LYS A 1 100 ? 33.479 -7.792 -34.681 1.00 79.81 100 LYS A CA 1
ATOM 754 C C . LYS A 1 100 ? 32.915 -9.134 -35.179 1.00 79.81 100 LYS A C 1
ATOM 756 O O . LYS A 1 100 ? 33.184 -10.180 -34.602 1.00 79.81 100 LYS A O 1
ATOM 761 N N . GLY A 1 101 ? 32.169 -9.080 -36.287 1.00 77.62 101 GLY A N 1
ATOM 762 C CA . GLY A 1 101 ? 31.537 -10.236 -36.940 1.00 77.62 101 GLY A CA 1
ATOM 763 C C . GLY A 1 101 ? 30.047 -10.428 -36.626 1.00 77.62 101 GLY A C 1
ATOM 764 O O . GLY A 1 101 ? 29.391 -11.196 -37.317 1.00 77.62 101 GLY A O 1
ATOM 765 N N . ASN A 1 102 ? 29.496 -9.697 -35.652 1.00 83.56 102 ASN A N 1
ATOM 766 C CA . ASN A 1 102 ? 28.121 -9.849 -35.172 1.00 83.56 102 ASN A CA 1
ATOM 767 C C . ASN A 1 102 ? 27.452 -8.489 -34.883 1.00 83.56 102 ASN A C 1
ATOM 769 O O . ASN A 1 102 ? 26.935 -8.240 -33.797 1.00 83.56 102 ASN A O 1
ATOM 773 N N . TYR A 1 103 ? 27.501 -7.572 -35.855 1.00 89.12 103 TYR A N 1
ATOM 774 C CA . TYR A 1 103 ? 26.846 -6.257 -35.754 1.00 89.12 103 TYR A CA 1
ATOM 775 C C . TYR A 1 103 ? 25.358 -6.289 -36.151 1.00 89.12 103 TYR A C 1
ATOM 777 O O . TYR A 1 103 ? 24.652 -5.301 -35.978 1.00 89.12 103 TYR A O 1
ATOM 785 N N . LYS A 1 104 ? 24.861 -7.404 -36.693 1.00 91.56 104 LYS A N 1
ATOM 786 C CA . LYS A 1 104 ? 23.443 -7.602 -37.021 1.00 91.56 104 LYS A CA 1
ATOM 787 C C . LYS A 1 104 ? 22.988 -8.920 -36.421 1.00 91.56 104 LYS A C 1
ATOM 789 O O . LYS A 1 104 ? 23.262 -9.975 -36.986 1.00 91.56 104 LYS A O 1
ATOM 794 N N . VAL A 1 105 ? 22.334 -8.852 -35.271 1.00 93.75 105 VAL A N 1
ATOM 795 C CA . VAL A 1 105 ? 21.873 -10.036 -34.545 1.00 93.75 105 VAL A CA 1
ATOM 796 C C . VAL A 1 105 ? 20.392 -10.241 -34.826 1.00 93.75 105 VAL A C 1
ATOM 798 O O . VAL A 1 105 ? 19.591 -9.321 -34.670 1.00 93.75 105 VAL A O 1
ATOM 801 N N . ASN A 1 106 ? 20.016 -11.450 -35.229 1.00 94.69 106 ASN A N 1
ATOM 802 C CA . ASN A 1 106 ? 18.619 -11.855 -35.314 1.00 94.69 106 ASN A CA 1
ATOM 803 C C . ASN A 1 106 ? 18.338 -12.876 -34.206 1.00 94.69 106 ASN A C 1
ATOM 805 O O . ASN A 1 106 ? 18.983 -13.921 -34.149 1.00 94.69 106 ASN A O 1
ATOM 809 N N . LEU A 1 107 ? 17.402 -12.551 -33.317 1.00 93.75 107 LEU A N 1
ATOM 810 C CA . LEU A 1 107 ? 16.997 -13.390 -32.190 1.00 93.75 107 LEU A CA 1
ATOM 811 C C . LEU A 1 107 ? 15.965 -14.458 -32.568 1.00 93.75 107 LEU A C 1
ATOM 813 O O . LEU A 1 107 ? 15.642 -15.294 -31.722 1.00 93.75 107 LEU A O 1
ATOM 817 N N . GLY A 1 108 ? 15.476 -14.436 -33.810 1.00 94.50 108 GLY A N 1
ATOM 818 C CA . GLY A 1 108 ? 14.436 -15.325 -34.306 1.00 94.50 108 GLY A CA 1
ATOM 819 C C . GLY A 1 108 ? 13.091 -15.062 -33.636 1.00 94.50 108 GLY A C 1
ATOM 820 O O . GLY A 1 108 ? 12.777 -13.926 -33.267 1.00 94.50 108 GLY A O 1
ATOM 821 N N . ASP A 1 109 ? 12.318 -16.134 -33.488 1.00 95.75 109 ASP A N 1
ATOM 822 C CA . ASP A 1 109 ? 11.038 -16.112 -32.792 1.00 95.75 109 ASP A CA 1
ATOM 823 C C . ASP A 1 109 ? 11.255 -16.251 -31.279 1.00 95.75 109 ASP A C 1
ATOM 825 O O . ASP A 1 109 ? 11.999 -17.112 -30.799 1.00 95.75 109 ASP A O 1
ATOM 829 N N . ILE A 1 110 ? 10.619 -15.364 -30.522 1.00 96.06 110 ILE A N 1
ATOM 830 C CA . ILE A 1 110 ? 10.683 -15.300 -29.067 1.00 96.06 110 ILE A CA 1
ATOM 831 C C . ILE A 1 110 ? 9.263 -15.459 -28.549 1.00 96.06 110 ILE A C 1
ATOM 833 O O . ILE A 1 110 ? 8.424 -14.586 -28.751 1.00 96.06 110 ILE A O 1
ATOM 837 N N . SER A 1 111 ? 9.000 -16.577 -27.890 1.00 95.00 111 SER A N 1
ATOM 838 C CA . SER A 1 111 ? 7.690 -16.865 -27.319 1.00 95.00 111 SER A CA 1
ATOM 839 C C . SER A 1 111 ? 7.606 -16.331 -25.891 1.00 95.00 111 SER A C 1
ATOM 841 O O . SER A 1 111 ? 8.430 -16.706 -25.058 1.00 95.00 111 SER A O 1
ATOM 843 N N . LEU A 1 112 ? 6.623 -15.477 -25.604 1.00 94.06 112 LEU A N 1
ATOM 844 C CA . LEU A 1 112 ? 6.313 -15.027 -24.248 1.00 94.06 112 LEU A CA 1
ATOM 845 C C . LEU A 1 112 ? 5.237 -15.915 -23.632 1.00 94.06 112 LEU A C 1
ATOM 847 O O . LEU A 1 112 ? 4.245 -16.252 -24.278 1.00 94.06 112 LEU A O 1
ATOM 851 N N . LEU A 1 113 ? 5.430 -16.270 -22.368 1.00 92.12 113 LEU A N 1
ATOM 852 C CA . LEU A 1 113 ? 4.445 -17.005 -21.583 1.00 92.12 113 LEU A CA 1
ATOM 853 C C . LEU A 1 113 ? 3.526 -16.011 -20.871 1.00 92.12 113 LEU A C 1
ATOM 855 O O . LEU A 1 113 ? 4.019 -15.087 -20.225 1.00 92.12 113 LEU A O 1
ATOM 859 N N . GLU A 1 114 ? 2.212 -16.214 -20.972 1.00 89.38 114 GLU A N 1
ATOM 860 C CA . GLU A 1 114 ? 1.235 -15.482 -20.160 1.00 89.38 114 GLU A CA 1
ATOM 861 C C . GLU A 1 114 ? 1.564 -15.685 -18.673 1.00 89.38 114 GLU A C 1
ATOM 863 O O . GLU A 1 114 ? 1.685 -16.815 -18.189 1.00 89.38 114 GLU A O 1
ATOM 868 N N . GLU A 1 115 ? 1.706 -14.584 -17.946 1.00 81.00 115 GLU A N 1
ATOM 869 C CA . GLU A 1 115 ? 1.880 -14.561 -16.502 1.00 81.00 115 GLU A CA 1
ATOM 870 C C . GLU A 1 115 ? 0.725 -13.742 -15.942 1.00 81.00 115 GLU A C 1
ATOM 872 O O . GLU A 1 115 ? 0.714 -12.511 -15.988 1.00 81.00 115 GLU A O 1
ATOM 877 N N . ALA A 1 116 ? -0.295 -14.451 -15.460 1.00 65.88 116 ALA A N 1
ATOM 878 C CA . ALA A 1 116 ? -1.381 -13.847 -14.712 1.00 65.88 116 ALA A CA 1
ATOM 879 C C . ALA A 1 116 ? -0.846 -13.427 -13.335 1.00 65.88 116 ALA A C 1
ATOM 881 O O . ALA A 1 116 ? -1.089 -14.098 -12.332 1.00 65.88 116 ALA A O 1
ATOM 882 N N . GLU A 1 117 ? -0.086 -12.333 -13.285 1.00 62.34 117 GLU A N 1
ATOM 883 C CA . GLU A 1 117 ? 0.126 -11.611 -12.037 1.00 62.34 117 GLU A CA 1
ATOM 884 C C . GLU A 1 117 ? -1.239 -11.068 -11.605 1.00 62.34 117 GLU A C 1
ATOM 886 O O . GLU A 1 117 ? -1.759 -10.088 -12.144 1.00 62.34 117 GLU A O 1
ATOM 891 N N . GLY A 1 118 ? -1.866 -11.755 -10.648 1.00 55.84 118 GLY A N 1
ATOM 892 C CA . GLY A 1 118 ? -2.915 -11.139 -9.854 1.00 55.84 118 GLY A CA 1
ATOM 893 C C . GLY A 1 118 ? -2.302 -9.913 -9.191 1.00 55.84 118 GLY A C 1
ATOM 894 O O . GLY A 1 118 ? -1.293 -10.036 -8.505 1.00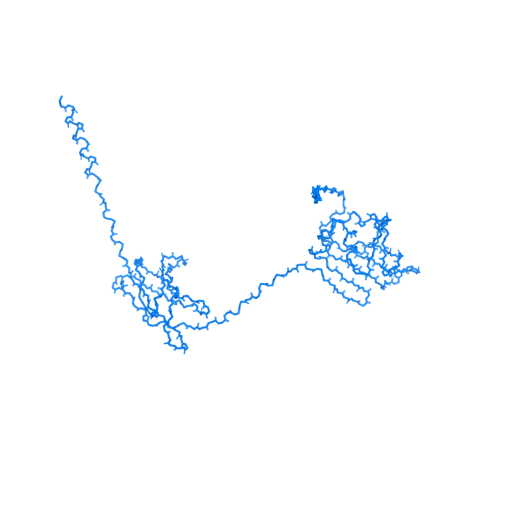 55.84 118 GLY A O 1
ATOM 895 N N . LEU A 1 119 ? -2.867 -8.732 -9.439 1.00 58.84 119 LEU A N 1
ATOM 896 C CA . LEU A 1 119 ? -2.504 -7.530 -8.697 1.00 58.84 119 LEU A CA 1
ATOM 897 C C . LEU A 1 119 ? -2.636 -7.860 -7.209 1.00 58.84 119 LEU A C 1
ATOM 899 O O . LEU A 1 119 ? -3.749 -8.125 -6.750 1.00 58.84 119 LEU A O 1
ATOM 903 N N . ASP A 1 120 ? -1.524 -7.856 -6.473 1.00 50.59 120 ASP A N 1
ATOM 904 C CA . ASP A 1 120 ? -1.590 -7.845 -5.019 1.00 50.59 120 ASP A CA 1
ATOM 905 C C . ASP A 1 120 ? -2.434 -6.629 -4.635 1.00 50.59 120 ASP A C 1
ATOM 907 O O . ASP A 1 120 ? -2.107 -5.479 -4.948 1.00 50.59 120 ASP A O 1
ATOM 911 N N . GLU A 1 121 ? -3.587 -6.904 -4.033 1.00 51.59 121 GLU A N 1
ATOM 912 C CA . GLU A 1 121 ? -4.511 -5.891 -3.563 1.00 51.59 121 GLU A CA 1
ATOM 913 C C . GLU A 1 121 ? -3.729 -4.905 -2.690 1.00 51.59 121 GLU A C 1
ATOM 915 O O . GLU A 1 121 ? -3.081 -5.297 -1.713 1.00 51.59 121 GLU A O 1
ATOM 920 N N . VAL A 1 122 ? -3.766 -3.615 -3.040 1.00 53.19 122 VAL A N 1
ATOM 921 C CA . VAL A 1 122 ? -3.251 -2.557 -2.169 1.00 53.19 122 VAL A CA 1
ATOM 922 C C . VAL A 1 122 ? -4.125 -2.569 -0.924 1.00 53.19 122 VAL A C 1
ATOM 924 O O . VAL A 1 122 ? -5.147 -1.889 -0.844 1.00 53.19 122 VAL A O 1
ATOM 927 N N . THR A 1 123 ? -3.733 -3.372 0.060 1.00 48.84 123 THR A N 1
ATOM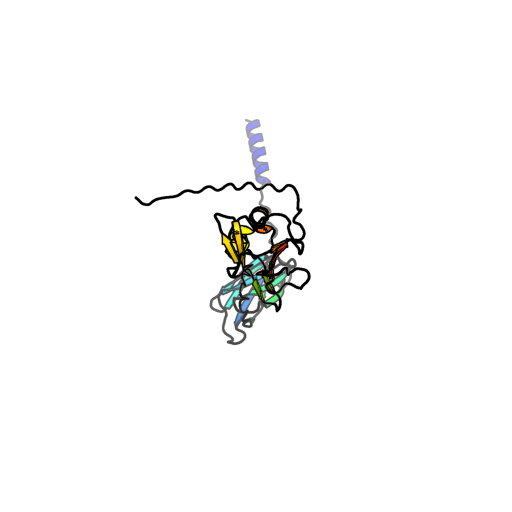 928 C CA . THR A 1 123 ? -4.358 -3.368 1.370 1.00 48.84 123 THR A CA 1
ATOM 929 C C . THR A 1 123 ? -3.928 -2.063 2.013 1.00 48.84 123 THR A C 1
ATOM 931 O O . THR A 1 123 ? -2.858 -1.962 2.616 1.00 48.84 123 THR A O 1
ATOM 934 N N . VAL A 1 124 ? -4.744 -1.022 1.856 1.00 51.19 124 VAL A N 1
ATOM 935 C CA . VAL A 1 124 ? -4.679 0.141 2.733 1.00 51.19 124 VAL A CA 1
ATOM 936 C C . VAL A 1 124 ? -5.012 -0.398 4.118 1.00 51.19 124 VAL A C 1
ATOM 938 O O . VAL A 1 124 ? -6.179 -0.519 4.484 1.00 51.19 124 VAL A O 1
ATOM 941 N N . VAL A 1 125 ? -3.989 -0.786 4.883 1.00 55.22 125 VAL A N 1
ATOM 942 C CA . VAL A 1 125 ? -4.133 -1.059 6.311 1.00 55.22 125 VAL A CA 1
ATOM 943 C C . VAL A 1 125 ? -4.422 0.292 6.943 1.00 55.22 125 VAL A C 1
ATOM 945 O O . VAL A 1 125 ? -3.530 1.009 7.393 1.00 55.22 125 VAL A O 1
ATOM 948 N N . ALA A 1 126 ? -5.689 0.693 6.902 1.00 56.66 126 ALA A N 1
ATOM 949 C CA . ALA A 1 126 ? -6.176 1.731 7.771 1.00 56.66 126 ALA A CA 1
ATOM 950 C C . ALA A 1 126 ? -5.832 1.264 9.189 1.00 56.66 126 ALA A C 1
ATOM 952 O O . ALA A 1 126 ? -6.224 0.170 9.599 1.00 56.66 126 ALA A O 1
ATOM 953 N N . GLU A 1 127 ? -5.037 2.050 9.914 1.00 64.19 127 GLU A N 1
ATOM 954 C CA . GLU A 1 127 ? -4.833 1.858 11.349 1.00 64.19 127 GLU A CA 1
ATOM 955 C C . GLU A 1 127 ? -6.167 2.172 12.039 1.00 64.19 127 GLU A C 1
ATOM 957 O O . GLU A 1 127 ? -6.354 3.248 12.598 1.00 64.19 127 GLU A O 1
ATOM 962 N N . VAL A 1 128 ? -7.139 1.274 11.903 1.00 78.69 128 VAL A N 1
ATOM 963 C CA . VAL A 1 128 ? -8.447 1.349 12.544 1.00 78.69 128 VAL A CA 1
ATOM 964 C C . VAL A 1 128 ? -8.342 0.800 13.950 1.00 78.69 128 VAL A C 1
ATOM 966 O O . VAL A 1 128 ? -7.573 -0.126 14.235 1.00 78.69 128 VAL A O 1
ATOM 969 N N . SER A 1 129 ? -9.138 1.364 14.842 1.00 84.19 129 SER A N 1
ATOM 970 C CA . SER A 1 129 ? -9.212 0.887 16.207 1.00 84.19 129 SER A CA 1
ATOM 971 C C . SER A 1 129 ? -9.793 -0.519 16.227 1.00 84.19 129 SER A C 1
ATOM 973 O O . SER A 1 129 ? -10.820 -0.807 15.612 1.00 84.19 129 SER A O 1
ATOM 975 N N . THR A 1 130 ? -9.129 -1.425 16.940 1.00 88.38 130 THR A N 1
ATOM 976 C CA . THR A 1 130 ? -9.568 -2.821 17.046 1.00 88.38 130 THR A CA 1
ATOM 977 C C . THR A 1 130 ? -10.092 -3.105 18.437 1.00 88.38 130 THR A C 1
ATOM 979 O O . THR A 1 130 ? -9.570 -2.609 19.435 1.00 88.38 130 THR A O 1
ATOM 982 N N . ILE A 1 131 ? -11.121 -3.942 18.509 1.00 91.00 131 ILE A N 1
ATOM 983 C CA . ILE A 1 131 ? -11.767 -4.333 19.755 1.00 91.00 131 ILE A CA 1
ATOM 984 C C . ILE A 1 131 ? -11.518 -5.821 19.989 1.00 91.00 131 ILE A C 1
ATOM 986 O O . ILE A 1 131 ? -11.856 -6.654 19.154 1.00 91.00 131 ILE A O 1
ATOM 990 N N . GLN A 1 132 ? -10.982 -6.162 21.157 1.00 90.94 132 GLN A N 1
ATOM 991 C CA . GLN A 1 132 ? -10.782 -7.535 21.607 1.00 90.94 132 GLN A CA 1
ATOM 992 C C . GLN A 1 132 ? -11.574 -7.768 22.892 1.00 90.94 132 GLN A C 1
ATOM 994 O O . GLN A 1 132 ? -11.322 -7.137 23.921 1.00 90.94 132 GLN A O 1
ATOM 999 N N . GLN A 1 133 ? -12.536 -8.687 22.847 1.00 90.44 133 GLN A N 1
ATOM 1000 C CA . GLN A 1 133 ? -13.290 -9.095 24.028 1.00 90.44 133 GLN A CA 1
ATOM 1001 C C . GLN A 1 133 ? -12.531 -10.204 24.763 1.00 90.44 133 GLN A C 1
ATOM 1003 O O . GLN A 1 133 ? -12.243 -11.253 24.191 1.00 90.44 133 GLN A O 1
ATOM 1008 N N . LYS A 1 134 ? -12.224 -9.985 26.041 1.00 88.50 134 LYS A N 1
ATOM 1009 C CA . LYS A 1 134 ? -11.732 -11.007 26.970 1.00 88.50 134 LYS A CA 1
ATOM 1010 C C . LYS A 1 134 ? -12.800 -11.303 28.022 1.00 88.50 134 LYS A C 1
ATOM 1012 O O . LYS A 1 134 ? -13.822 -10.618 28.104 1.00 88.50 134 LYS A O 1
ATOM 1017 N N . VAL A 1 135 ? -12.556 -12.341 28.820 1.00 85.25 135 VAL A N 1
ATOM 1018 C CA . VAL A 1 135 ? -13.474 -12.804 29.874 1.00 85.25 135 VAL A CA 1
ATOM 1019 C C . VAL A 1 135 ? -13.699 -11.726 30.944 1.00 85.25 135 VAL A C 1
ATOM 1021 O O . VAL A 1 135 ? -14.813 -11.552 31.424 1.00 85.25 135 VAL A O 1
ATOM 1024 N N . ASP A 1 136 ? -12.654 -10.982 31.303 1.00 85.62 136 ASP A N 1
ATOM 1025 C CA . ASP A 1 136 ? -12.655 -9.987 32.382 1.00 85.62 136 ASP A CA 1
ATOM 1026 C C . ASP A 1 136 ? -12.732 -8.530 31.889 1.00 85.62 136 ASP A C 1
ATOM 1028 O O . ASP A 1 136 ? -13.106 -7.632 32.652 1.00 85.62 136 ASP A O 1
ATOM 1032 N N . ARG A 1 137 ? -12.367 -8.283 30.622 1.00 89.56 137 ARG A N 1
ATOM 1033 C CA . ARG A 1 137 ? -12.239 -6.934 30.057 1.00 89.56 137 ARG A CA 1
ATOM 1034 C C . ARG A 1 137 ? -12.471 -6.866 28.551 1.00 89.56 137 ARG A C 1
ATOM 1036 O O . ARG A 1 137 ? -12.262 -7.835 27.830 1.00 89.56 137 ARG A O 1
ATOM 1043 N N . LYS A 1 138 ? -12.794 -5.674 28.060 1.00 91.62 138 LYS A N 1
ATOM 1044 C CA . LYS A 1 138 ? -12.755 -5.323 26.635 1.00 91.62 138 LYS A CA 1
ATOM 1045 C C . LYS A 1 138 ? -11.522 -4.464 26.374 1.00 91.62 138 LYS A C 1
ATOM 1047 O O . LYS A 1 138 ? -11.353 -3.450 27.038 1.00 91.62 138 LYS A O 1
ATOM 1052 N N . ILE A 1 139 ? -10.658 -4.869 25.451 1.00 93.00 139 ILE A N 1
ATOM 1053 C CA . ILE A 1 139 ? -9.455 -4.120 25.070 1.00 93.00 139 ILE A CA 1
ATOM 1054 C C . ILE A 1 139 ? -9.735 -3.422 23.748 1.00 93.00 139 ILE A C 1
ATOM 1056 O O . ILE A 1 139 ? -10.098 -4.077 22.775 1.00 93.00 139 ILE A O 1
ATOM 1060 N N . ILE A 1 140 ? -9.571 -2.107 23.718 1.00 92.88 140 ILE A N 1
ATOM 1061 C CA . ILE A 1 140 ? -9.699 -1.298 22.514 1.00 92.88 140 ILE A CA 1
ATOM 1062 C C . ILE A 1 140 ? -8.322 -0.731 22.190 1.00 92.88 140 ILE A C 1
ATOM 1064 O O . ILE A 1 140 ? -7.819 0.116 22.925 1.00 92.88 140 ILE A O 1
ATOM 1068 N N . ASN A 1 141 ? -7.705 -1.208 21.111 1.00 92.69 141 ASN A N 1
ATOM 1069 C CA . ASN A 1 141 ? -6.485 -0.600 20.584 1.00 92.69 141 ASN A CA 1
ATOM 1070 C C . ASN A 1 141 ? -6.869 0.682 19.856 1.00 92.69 141 ASN A C 1
ATOM 1072 O O . ASN A 1 141 ? -7.765 0.649 19.015 1.00 92.69 141 ASN A O 1
ATOM 1076 N N . ILE A 1 142 ? -6.204 1.785 20.186 1.00 90.62 142 ILE A N 1
ATOM 1077 C CA . ILE A 1 142 ? -6.509 3.091 19.608 1.00 90.62 142 ILE A CA 1
ATOM 1078 C C . ILE A 1 142 ? -5.735 3.235 18.293 1.00 90.62 142 ILE A C 1
ATOM 1080 O O . ILE A 1 142 ? -4.506 3.212 18.281 1.00 90.62 142 ILE A O 1
ATOM 1084 N N . GLY A 1 143 ? -6.472 3.351 17.192 1.00 87.50 143 GLY A N 1
ATOM 1085 C CA . GLY A 1 143 ? -5.970 3.632 15.850 1.00 87.50 143 GLY A CA 1
ATOM 1086 C C . GLY A 1 143 ? -6.054 5.116 15.467 1.00 87.50 143 GLY A C 1
ATOM 1087 O O . GLY A 1 143 ? -6.387 5.994 16.273 1.00 87.50 143 GLY A O 1
ATOM 1088 N N . LYS A 1 144 ? -5.764 5.413 14.198 1.00 82.38 144 LYS A N 1
ATOM 1089 C CA . LYS A 1 144 ? -5.847 6.761 13.608 1.00 82.38 144 LYS A CA 1
ATOM 1090 C C . LYS A 1 144 ? -7.273 7.319 13.601 1.00 82.38 144 LYS A C 1
ATOM 1092 O O . LYS A 1 144 ? -7.465 8.520 13.761 1.00 82.38 144 LYS A O 1
ATOM 1097 N N . ASP A 1 145 ? -8.272 6.458 13.475 1.00 83.38 145 ASP A N 1
ATOM 1098 C CA . ASP A 1 145 ? -9.695 6.809 13.538 1.00 83.38 145 ASP A CA 1
ATOM 1099 C C . ASP A 1 145 ? -10.100 7.433 14.888 1.00 83.38 145 ASP A C 1
ATOM 1101 O O . ASP A 1 145 ? -10.764 8.467 14.929 1.00 83.38 145 ASP A O 1
ATOM 1105 N N . LEU A 1 146 ? -9.640 6.866 16.006 1.00 82.94 146 LEU A N 1
ATOM 1106 C CA . LEU A 1 146 ? -9.961 7.388 17.337 1.00 82.94 146 LEU A CA 1
ATOM 1107 C C . LEU A 1 146 ? -9.025 8.519 17.776 1.00 82.94 146 LEU A C 1
ATOM 1109 O O . LEU A 1 146 ? -9.471 9.448 18.446 1.00 82.94 146 LEU A O 1
ATOM 1113 N N . THR A 1 147 ? -7.750 8.510 17.376 1.00 81.38 147 THR A N 1
ATOM 1114 C CA . THR A 1 147 ? -6.837 9.634 17.685 1.00 81.38 147 THR A CA 1
ATOM 1115 C C . THR A 1 147 ? -7.222 10.932 16.972 1.00 81.38 147 THR A C 1
ATOM 1117 O O . THR A 1 147 ? -6.984 12.010 17.512 1.00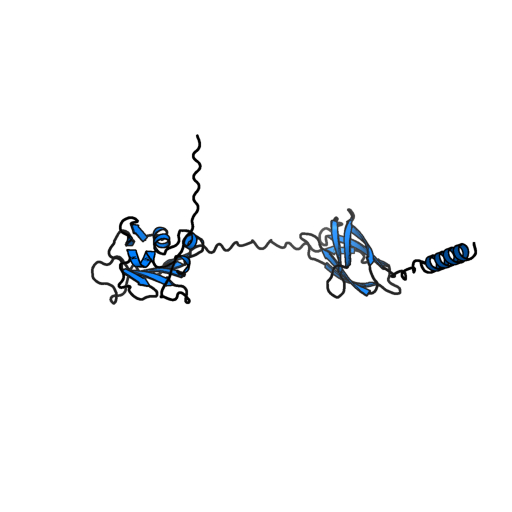 81.38 147 THR A O 1
ATOM 1120 N N . THR A 1 148 ? -7.858 10.854 15.799 1.00 80.25 148 THR A N 1
ATOM 1121 C CA . THR A 1 148 ? -8.381 12.028 15.072 1.00 80.25 148 THR A CA 1
ATOM 1122 C C . THR A 1 148 ? -9.724 12.531 15.603 1.00 80.25 148 THR A C 1
ATOM 1124 O O . THR A 1 148 ? -10.138 13.631 15.248 1.00 80.25 148 THR A O 1
ATOM 1127 N N . SER A 1 149 ? -10.382 11.781 16.495 1.00 77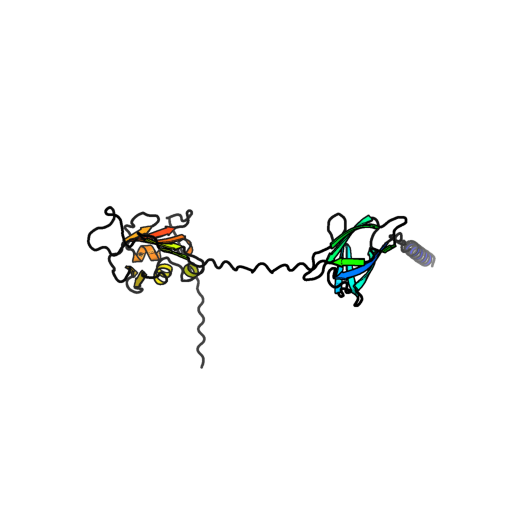.88 149 SER A N 1
ATOM 1128 C CA . SER A 1 149 ? -11.669 12.173 17.085 1.00 77.88 149 SER A CA 1
ATOM 1129 C C . SER A 1 149 ? -11.567 13.367 18.047 1.00 77.88 149 SER A C 1
ATOM 1131 O O . SER A 1 149 ? -12.579 13.987 18.364 1.00 77.88 149 SER A O 1
ATOM 1133 N N . GLY A 1 150 ? -10.361 13.713 18.508 1.00 83.50 150 GLY A N 1
ATOM 1134 C CA . GLY A 1 150 ? -10.116 14.918 19.297 1.00 83.50 150 GLY A CA 1
ATOM 1135 C C . GLY A 1 150 ? -8.745 14.937 19.980 1.00 83.50 150 GLY A C 1
ATOM 1136 O O . GLY A 1 150 ? -8.001 13.955 19.917 1.00 83.50 150 GLY A O 1
ATOM 1137 N N . PRO A 1 151 ? -8.373 16.061 20.616 1.00 86.00 151 PRO A N 1
ATOM 1138 C CA . PRO A 1 151 ? -7.043 16.255 21.195 1.00 86.00 151 PRO A CA 1
ATOM 1139 C C . PRO A 1 151 ? -6.790 15.495 22.508 1.00 86.00 151 PRO A C 1
ATOM 1141 O O . PRO A 1 151 ? -5.628 15.307 22.877 1.00 86.00 151 PRO A O 1
ATOM 1144 N N . THR A 1 152 ? -7.826 15.067 23.236 1.00 90.12 152 THR A N 1
ATOM 1145 C CA . THR A 1 152 ? -7.697 14.522 24.601 1.00 90.12 152 THR A CA 1
ATOM 1146 C C . THR A 1 152 ? -8.236 13.099 24.749 1.00 90.12 152 THR A C 1
ATOM 1148 O O . THR A 1 152 ? -9.008 12.604 23.927 1.00 90.12 152 THR A O 1
ATOM 1151 N N . ALA A 1 153 ? -7.876 12.430 25.848 1.00 90.00 153 ALA A N 1
ATOM 1152 C CA . ALA A 1 153 ? -8.442 11.132 26.204 1.00 90.00 153 ALA A CA 1
ATOM 1153 C C . ALA A 1 153 ? -9.960 11.201 26.403 1.00 90.00 153 ALA A C 1
ATOM 1155 O O . ALA A 1 153 ? -10.646 10.236 26.088 1.00 90.00 153 ALA A O 1
ATOM 1156 N N . SER A 1 154 ? -10.497 12.330 26.878 1.00 90.56 154 SER A N 1
ATOM 1157 C CA . SER A 1 154 ? -11.948 12.532 26.998 1.00 90.56 154 SER A CA 1
ATOM 1158 C C . SER A 1 154 ? -12.666 12.389 25.651 1.00 90.56 154 SER A C 1
ATOM 1160 O O . SER A 1 154 ? -13.761 11.831 25.599 1.00 90.56 154 SER A O 1
ATOM 1162 N N . ASP A 1 155 ? -12.038 12.848 24.567 1.00 88.75 155 ASP A N 1
ATOM 1163 C CA . ASP A 1 155 ? -12.600 12.782 23.214 1.00 88.75 155 ASP A CA 1
ATOM 1164 C C . ASP A 1 155 ? -12.590 11.346 22.679 1.00 88.75 155 ASP A C 1
ATOM 1166 O O . ASP A 1 155 ? -13.579 10.884 22.108 1.00 88.75 155 ASP A O 1
ATOM 1170 N N . ILE A 1 156 ? -11.516 10.596 22.955 1.00 90.50 156 ILE A N 1
ATOM 1171 C CA . ILE A 1 156 ? -11.465 9.156 22.668 1.00 90.50 156 ILE A CA 1
ATOM 1172 C C . ILE A 1 156 ? -12.561 8.422 23.450 1.00 90.50 156 ILE A C 1
ATOM 1174 O O . ILE A 1 156 ? -13.291 7.631 22.862 1.00 90.50 156 ILE A O 1
ATOM 1178 N N . MET A 1 157 ? -12.713 8.690 24.753 1.00 90.75 157 MET A N 1
ATOM 1179 C CA . MET A 1 157 ? -13.675 7.992 25.620 1.00 90.75 157 MET A CA 1
ATOM 1180 C C . MET A 1 157 ? -15.124 8.140 25.145 1.00 90.75 157 MET A C 1
ATOM 1182 O O . MET A 1 157 ? -15.882 7.182 25.252 1.00 90.75 157 MET A O 1
ATOM 1186 N N . ASN A 1 158 ? -15.498 9.293 24.582 1.00 87.44 158 ASN A N 1
ATOM 1187 C CA . ASN A 1 158 ? -16.830 9.508 24.005 1.00 87.44 158 ASN A CA 1
ATOM 1188 C C . ASN A 1 158 ? -17.114 8.653 22.763 1.00 87.44 158 ASN A C 1
ATOM 1190 O O . ASN A 1 158 ? -18.273 8.382 22.462 1.00 87.44 158 ASN A O 1
ATOM 1194 N N . ASN A 1 159 ? -16.070 8.214 22.061 1.00 87.62 159 ASN A N 1
ATOM 1195 C CA . ASN A 1 159 ? -16.179 7.347 20.890 1.00 87.62 159 ASN A CA 1
ATOM 1196 C C . ASN A 1 159 ? -16.003 5.860 21.242 1.00 87.62 159 ASN A C 1
ATOM 1198 O O . ASN A 1 159 ? -16.144 4.992 20.379 1.00 87.62 159 ASN A O 1
ATOM 1202 N N . LEU A 1 160 ? -15.710 5.537 22.507 1.00 89.69 160 LEU A N 1
ATOM 1203 C CA . LEU A 1 160 ? -15.611 4.154 22.950 1.00 89.69 160 LEU A CA 1
ATOM 1204 C C . LEU A 1 160 ? -16.998 3.564 23.230 1.00 89.69 160 LEU A C 1
ATOM 1206 O O . LEU A 1 160 ? -17.829 4.172 23.906 1.00 89.69 160 LEU A O 1
ATOM 1210 N N . PRO A 1 161 ? -17.254 2.318 22.804 1.00 85.25 161 PRO A N 1
ATOM 1211 C CA . PRO A 1 161 ? -18.517 1.662 23.088 1.00 85.25 161 PRO A CA 1
ATOM 1212 C C . PRO A 1 161 ? -18.684 1.447 24.592 1.00 85.25 161 PRO A C 1
ATOM 1214 O O . PRO A 1 161 ? -17.766 0.984 25.270 1.00 85.25 161 PRO A O 1
ATOM 1217 N N . SER A 1 162 ? -19.902 1.681 25.087 1.00 84.94 162 SER A N 1
ATOM 1218 C CA . SER A 1 162 ? -20.274 1.514 26.501 1.00 84.94 162 SER A CA 1
ATOM 1219 C C . SER A 1 162 ? -19.632 2.507 27.473 1.00 84.94 162 SER A C 1
ATOM 1221 O O . SER A 1 162 ? -19.867 2.375 28.673 1.00 84.94 162 SER A O 1
ATOM 1223 N N . VAL A 1 163 ? -18.877 3.491 26.985 1.00 90.56 163 VAL A N 1
ATOM 1224 C CA . VAL A 1 163 ? -18.344 4.603 27.776 1.00 90.56 163 VAL A CA 1
ATOM 1225 C C . VAL A 1 163 ? -19.075 5.874 27.364 1.00 90.56 163 VAL A C 1
ATOM 1227 O O . VAL A 1 163 ? -19.376 6.070 26.193 1.00 90.56 163 VAL A O 1
ATOM 1230 N N . SER A 1 164 ? -19.392 6.727 28.331 1.00 87.75 164 SER A N 1
ATOM 1231 C CA . SER A 1 164 ? -19.949 8.052 28.063 1.00 87.75 164 SER A CA 1
ATOM 1232 C C . SER A 1 164 ? -19.294 9.061 28.985 1.00 87.75 164 SER A C 1
ATOM 1234 O O . SER A 1 164 ? -19.197 8.807 30.190 1.00 87.75 164 SER A O 1
ATOM 1236 N N . VAL A 1 165 ? -18.884 10.203 28.434 1.00 88.12 165 VAL A N 1
ATOM 1237 C CA . VAL A 1 165 ? -18.388 11.346 29.201 1.00 88.12 165 VAL A CA 1
ATOM 1238 C C . VAL A 1 165 ? -19.390 12.486 29.084 1.00 88.12 165 VAL A C 1
ATOM 1240 O O . VAL A 1 165 ? -19.716 12.949 27.994 1.00 88.12 165 VAL A O 1
ATOM 1243 N N . ASP A 1 166 ? -19.893 12.945 30.222 1.00 86.62 166 ASP A N 1
ATOM 1244 C CA . ASP A 1 166 ? -20.721 14.143 30.289 1.00 86.62 166 ASP A CA 1
ATOM 1245 C C . ASP A 1 166 ? -19.853 15.370 29.970 1.00 86.62 166 ASP A C 1
ATOM 1247 O O . ASP A 1 166 ? -18.860 15.632 30.646 1.00 86.62 166 ASP A O 1
ATOM 1251 N N . GLN A 1 167 ? -20.206 16.127 28.931 1.00 79.06 167 GLN A N 1
ATOM 1252 C CA . GLN A 1 167 ? -19.412 17.276 28.485 1.00 79.06 167 GLN A CA 1
ATOM 1253 C C . GLN A 1 167 ? -19.474 18.476 29.445 1.00 79.06 167 GLN A C 1
ATOM 1255 O O . GLN A 1 167 ? -18.547 19.287 29.462 1.00 79.06 167 GLN A O 1
ATOM 1260 N N . GLN A 1 168 ? -20.530 18.591 30.256 1.00 80.69 168 GLN A N 1
ATOM 1261 C CA . GLN A 1 168 ? -20.717 19.681 31.217 1.00 80.69 168 GLN A CA 1
ATOM 1262 C C . GLN A 1 168 ? -19.966 19.398 32.517 1.00 80.69 168 GLN A C 1
ATOM 1264 O O . GLN A 1 168 ? -19.247 20.257 33.025 1.00 80.69 168 GLN A O 1
ATOM 1269 N N . THR A 1 169 ? -20.114 18.183 33.050 1.00 80.56 169 THR A N 1
ATOM 1270 C CA . THR A 1 169 ? -19.536 17.803 34.349 1.00 80.56 169 THR A CA 1
ATOM 1271 C C . THR A 1 169 ? -18.183 17.101 34.223 1.00 80.56 169 THR A C 1
ATOM 1273 O O . THR A 1 169 ? -17.404 17.074 35.173 1.00 80.56 169 THR A O 1
ATOM 1276 N N . GLY A 1 170 ? -17.869 16.541 33.052 1.00 79.44 170 GLY A N 1
ATOM 1277 C CA . GLY A 1 170 ? -16.701 15.689 32.819 1.00 79.44 170 GLY A CA 1
ATOM 1278 C C . GLY A 1 170 ? -16.822 14.297 33.447 1.00 79.44 170 GLY A C 1
ATOM 1279 O O . GLY A 1 170 ? -15.849 13.541 33.450 1.00 79.44 170 GLY A O 1
ATOM 1280 N N . ASN A 1 171 ? -17.986 13.955 34.008 1.00 85.81 171 ASN A N 1
ATOM 1281 C CA . ASN A 1 171 ? -18.203 12.667 34.649 1.00 85.81 171 ASN A CA 1
ATOM 1282 C C . ASN A 1 171 ? -18.196 11.545 33.613 1.00 85.81 171 ASN A C 1
ATOM 1284 O O . ASN A 1 171 ? -18.842 11.636 32.571 1.00 85.81 171 ASN A O 1
ATOM 1288 N N . ILE A 1 172 ? -17.481 10.468 33.931 1.00 88.81 172 ILE A N 1
ATOM 1289 C CA . ILE A 1 172 ? -17.409 9.274 33.096 1.00 88.81 172 ILE A CA 1
ATOM 1290 C C . ILE A 1 172 ? -18.355 8.204 33.630 1.00 88.81 172 ILE A C 1
ATOM 1292 O O . ILE A 1 172 ? -18.463 7.986 34.835 1.00 88.81 172 ILE A O 1
ATOM 1296 N N . SER A 1 173 ? -19.027 7.509 32.722 1.00 89.62 173 SER A N 1
ATOM 1297 C CA . SER A 1 173 ? -19.850 6.350 33.040 1.00 89.62 173 SER A CA 1
ATOM 1298 C C . SER A 1 173 ? -19.481 5.170 32.153 1.00 89.62 173 SER A C 1
ATOM 1300 O O . SER A 1 173 ? -19.075 5.334 31.002 1.00 89.62 173 SER A O 1
ATOM 1302 N N . LEU A 1 174 ? -19.626 3.970 32.709 1.00 88.75 174 LEU A N 1
ATOM 1303 C CA . LEU A 1 174 ? -19.439 2.703 32.015 1.00 88.75 174 LEU A CA 1
ATOM 1304 C C . LEU A 1 174 ? -20.753 1.936 32.112 1.00 88.75 174 LEU A C 1
ATOM 1306 O O . LEU A 1 174 ? -21.218 1.641 33.216 1.00 88.75 174 LEU A O 1
ATOM 1310 N N . ARG A 1 175 ? -21.359 1.632 30.960 1.00 86.44 175 ARG A N 1
ATOM 1311 C CA . ARG A 1 175 ? -22.686 0.996 30.853 1.00 86.44 175 ARG A CA 1
ATOM 1312 C C . ARG A 1 175 ? -23.757 1.716 31.690 1.00 86.44 175 ARG A C 1
ATOM 1314 O O . ARG A 1 175 ? -24.561 1.077 32.358 1.00 86.44 175 ARG A O 1
ATOM 1321 N N . GLY A 1 176 ? -23.729 3.051 31.688 1.00 83.38 176 GLY A N 1
ATOM 1322 C CA . GLY A 1 176 ? -24.706 3.897 32.384 1.00 83.38 176 GLY A CA 1
ATOM 1323 C C . GLY A 1 176 ? -24.490 4.068 33.892 1.00 83.38 176 GLY A C 1
ATOM 1324 O O . GLY A 1 176 ? -25.197 4.858 34.507 1.00 83.38 176 GLY A O 1
ATOM 1325 N N . ASN A 1 177 ? -23.510 3.395 34.501 1.00 83.69 177 ASN A N 1
ATOM 1326 C CA . ASN A 1 177 ? -23.180 3.581 35.915 1.00 83.69 177 ASN A CA 1
ATOM 1327 C C . ASN A 1 177 ? -21.918 4.450 36.055 1.00 83.69 177 ASN A C 1
ATOM 1329 O O . ASN A 1 177 ? -20.911 4.226 35.380 1.00 83.69 177 ASN A O 1
ATOM 1333 N N . GLN A 1 178 ? -22.014 5.474 36.905 1.00 84.06 178 GLN A N 1
ATOM 1334 C CA . GLN A 1 178 ? -20.999 6.509 37.128 1.00 84.06 178 GLN A CA 1
ATOM 1335 C C . GLN A 1 178 ? -19.944 6.121 38.175 1.00 84.06 178 GLN A C 1
ATOM 1337 O O . GLN A 1 178 ? -18.912 6.779 38.280 1.00 84.06 178 GLN A O 1
ATOM 1342 N N . ASN A 1 179 ? -20.159 5.045 38.941 1.00 84.00 179 ASN A N 1
ATOM 1343 C CA . ASN A 1 179 ? -19.184 4.530 39.900 1.00 84.00 179 ASN A CA 1
ATOM 1344 C C . ASN A 1 179 ? -18.077 3.747 39.172 1.00 84.00 179 ASN A C 1
ATOM 1346 O O . ASN A 1 179 ? -18.026 2.513 39.199 1.00 84.00 179 ASN A O 1
ATOM 1350 N N . VAL A 1 180 ? -17.228 4.487 38.457 1.00 85.31 180 VAL A N 1
ATOM 1351 C CA . VAL A 1 180 ? -16.133 3.984 37.622 1.00 85.31 180 VAL A CA 1
ATOM 1352 C C . VAL A 1 180 ? -14.817 4.564 38.113 1.00 85.31 180 VAL A C 1
ATOM 1354 O O . VAL A 1 180 ? -14.706 5.752 38.413 1.00 85.31 180 VAL A O 1
ATOM 1357 N N . ARG A 1 181 ? -13.782 3.727 38.160 1.00 86.44 181 ARG A N 1
ATOM 1358 C CA . ARG A 1 181 ? -12.416 4.171 38.458 1.00 86.44 181 ARG A CA 1
ATOM 1359 C C . ARG A 1 181 ? -11.591 4.234 37.185 1.00 86.44 181 ARG A C 1
ATOM 1361 O O . ARG A 1 181 ? -11.750 3.397 36.303 1.00 86.44 181 ARG A O 1
ATOM 1368 N N . VAL A 1 182 ? -10.684 5.205 37.117 1.00 89.44 182 VAL A N 1
ATOM 1369 C CA . VAL A 1 182 ? -9.737 5.336 36.007 1.00 89.44 182 VAL A CA 1
ATOM 1370 C C . VAL A 1 182 ? -8.334 4.969 36.484 1.00 89.44 182 VAL A C 1
ATOM 1372 O O . VAL A 1 182 ? -7.863 5.447 37.522 1.00 89.44 182 VAL A O 1
ATOM 1375 N N . MET A 1 183 ? -7.681 4.097 35.725 1.00 91.19 183 MET A N 1
ATOM 1376 C CA . MET A 1 183 ? -6.279 3.731 35.869 1.00 91.19 183 MET A CA 1
ATOM 1377 C C . MET A 1 183 ? -5.481 4.250 34.677 1.00 91.19 183 MET A C 1
ATOM 1379 O O . MET A 1 183 ? -6.003 4.346 33.567 1.00 91.19 183 MET A O 1
ATOM 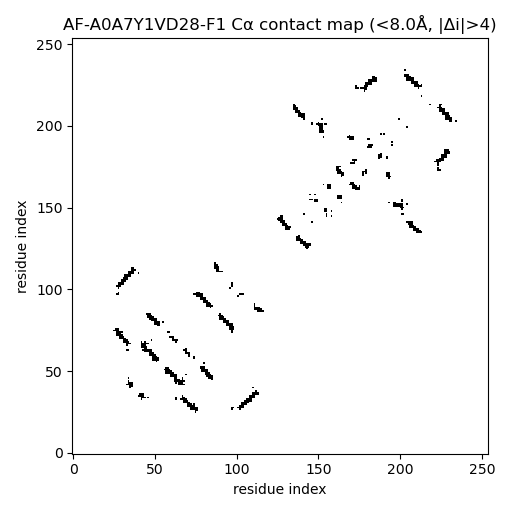1383 N N . VAL A 1 184 ? -4.210 4.550 34.916 1.00 91.44 184 VAL A N 1
ATOM 1384 C CA . VAL A 1 184 ? -3.224 4.836 33.871 1.00 91.44 184 VAL A CA 1
ATOM 1385 C C . VAL A 1 184 ? -2.076 3.856 34.055 1.00 91.44 184 VAL A C 1
ATOM 1387 O O . VAL A 1 184 ? -1.529 3.747 35.155 1.00 91.44 184 VAL A O 1
ATOM 1390 N N . ASP A 1 185 ? -1.769 3.085 33.014 1.00 89.56 185 ASP A N 1
ATOM 1391 C CA . ASP A 1 185 ? -0.758 2.022 33.023 1.00 89.56 185 ASP A CA 1
ATOM 1392 C C . ASP A 1 185 ? -0.896 1.064 34.226 1.00 89.56 185 ASP A C 1
ATOM 1394 O O . ASP A 1 185 ? 0.077 0.670 34.871 1.00 89.56 185 ASP A O 1
ATOM 1398 N N . GLY A 1 186 ? -2.141 0.705 34.566 1.00 88.56 186 GLY A N 1
ATOM 1399 C CA . GLY A 1 186 ? -2.466 -0.211 35.665 1.00 88.56 186 GLY A CA 1
ATOM 1400 C C . GLY A 1 186 ? -2.384 0.389 37.075 1.00 88.56 186 GLY A C 1
ATOM 1401 O O . GLY A 1 186 ? -2.566 -0.340 38.053 1.00 88.56 186 GLY A O 1
ATOM 1402 N N . LYS A 1 187 ? -2.132 1.696 37.216 1.00 87.81 187 LYS A N 1
ATOM 1403 C CA . LYS A 1 187 ? -2.127 2.406 38.505 1.00 87.81 187 LYS A CA 1
ATOM 1404 C C . LYS A 1 187 ? -3.382 3.261 38.654 1.00 87.81 187 LYS A C 1
ATOM 1406 O O . LYS A 1 187 ? -3.745 3.996 37.741 1.00 87.81 187 LYS A O 1
ATOM 1411 N N . LEU A 1 188 ? -4.035 3.189 39.816 1.00 85.69 188 LEU A N 1
ATOM 1412 C CA . LEU A 1 188 ? -5.180 4.047 40.132 1.00 85.69 188 LEU A CA 1
ATOM 1413 C C . LEU A 1 188 ? -4.740 5.507 40.233 1.00 85.69 188 LEU A C 1
ATOM 1415 O O . LEU A 1 188 ? -3.780 5.822 40.935 1.00 85.69 188 LEU A O 1
ATOM 1419 N N . SER A 1 189 ? -5.473 6.387 39.556 1.00 81.31 189 SER A N 1
ATOM 1420 C CA . SER A 1 189 ? -5.278 7.824 39.705 1.00 81.31 189 SER A CA 1
ATOM 1421 C C . SER A 1 189 ? -6.000 8.344 40.948 1.00 81.31 189 SER A C 1
ATOM 1423 O O . SER A 1 189 ? -7.128 7.937 41.244 1.00 81.31 189 SER A O 1
ATOM 1425 N N . ASN A 1 190 ? -5.347 9.270 41.652 1.00 81.25 190 ASN A N 1
ATOM 1426 C CA . ASN A 1 190 ? -5.948 10.058 42.733 1.00 81.25 190 ASN A CA 1
ATOM 1427 C C . ASN A 1 190 ? -6.586 11.359 42.210 1.00 81.25 190 ASN A C 1
ATOM 1429 O O . ASN A 1 190 ? -7.233 12.075 42.968 1.00 81.25 190 ASN A O 1
ATOM 1433 N N . ILE A 1 191 ? -6.392 11.675 40.925 1.00 84.31 191 ILE A N 1
ATOM 1434 C CA . ILE A 1 191 ? -6.991 12.834 40.259 1.00 84.31 191 ILE A CA 1
ATOM 1435 C C . ILE A 1 191 ? -8.420 12.461 39.837 1.00 84.31 191 ILE A C 1
ATOM 1437 O O . ILE A 1 191 ? -8.621 11.354 39.325 1.00 84.31 191 ILE A O 1
ATOM 1441 N N . PRO A 1 192 ? -9.411 13.362 39.992 1.00 86.38 192 PRO A N 1
ATOM 1442 C CA . PRO A 1 192 ? -10.748 13.149 39.449 1.00 86.38 192 PRO A CA 1
ATOM 1443 C C . PRO A 1 192 ? -10.702 12.770 37.963 1.00 86.38 192 PRO A C 1
ATOM 1445 O O . PRO A 1 192 ? -9.987 13.400 37.181 1.00 86.38 192 PRO A O 1
ATOM 1448 N N . ALA A 1 193 ? -11.480 11.760 37.565 1.00 85.31 193 ALA A N 1
ATOM 1449 C CA . ALA A 1 193 ? -11.460 11.207 36.207 1.00 85.31 193 ALA A CA 1
ATOM 1450 C C . ALA A 1 193 ? -11.644 12.284 35.123 1.00 85.31 193 ALA A C 1
ATOM 1452 O O . ALA A 1 193 ? -10.882 12.320 34.160 1.00 85.31 193 ALA A O 1
ATOM 1453 N N . ALA A 1 194 ? -12.584 13.209 35.340 1.00 86.56 194 ALA A N 1
ATOM 1454 C CA . ALA A 1 194 ? -12.851 14.354 34.471 1.00 86.56 194 ALA A CA 1
ATOM 1455 C C . ALA A 1 194 ? -11.593 15.176 34.145 1.00 86.56 194 ALA A C 1
ATOM 1457 O O . ALA A 1 194 ? -11.360 15.558 33.000 1.00 86.56 194 ALA A O 1
ATOM 1458 N N . GLN A 1 195 ? -10.771 15.441 35.162 1.00 86.69 195 GLN A N 1
ATOM 1459 C CA . GLN A 1 195 ? -9.565 16.248 35.022 1.00 86.69 195 GLN A CA 1
ATOM 1460 C C . GLN A 1 195 ? -8.427 15.440 34.399 1.00 86.69 195 GLN A C 1
ATOM 1462 O O . GLN A 1 195 ? -7.710 15.942 33.537 1.00 86.69 195 GLN A O 1
ATOM 1467 N N . LEU A 1 196 ? -8.285 14.176 34.797 1.00 88.06 196 LEU A N 1
ATOM 1468 C CA . LEU A 1 196 ? -7.264 13.280 34.264 1.00 88.06 196 LEU A CA 1
ATOM 1469 C C . LEU A 1 196 ? -7.418 13.071 32.751 1.00 88.06 196 LEU A C 1
ATOM 1471 O O . LEU A 1 196 ? -6.443 13.158 32.010 1.00 88.06 196 LEU A O 1
ATOM 1475 N N . LEU A 1 197 ? -8.645 12.833 32.280 1.00 88.50 197 LEU A N 1
ATOM 1476 C CA . LEU A 1 197 ? -8.931 12.573 30.867 1.00 88.50 197 LEU A CA 1
ATOM 1477 C C . LEU A 1 197 ? -8.667 13.787 29.968 1.00 88.50 197 LEU A C 1
ATOM 1479 O O . LEU A 1 197 ? -8.294 13.620 28.810 1.00 88.50 197 LEU A O 1
ATOM 1483 N N . LYS A 1 198 ? -8.820 15.005 30.497 1.00 88.25 198 LYS A N 1
ATOM 1484 C CA . LYS A 1 198 ? -8.485 16.244 29.778 1.00 88.25 198 LYS A CA 1
ATOM 1485 C C . LYS A 1 198 ? -6.977 16.488 29.684 1.00 88.25 198 LYS A C 1
ATOM 1487 O O . LYS A 1 198 ? -6.535 17.206 28.796 1.00 88.25 198 LYS A O 1
ATOM 1492 N N . GLN A 1 199 ? -6.192 15.911 30.594 1.00 87.19 199 GLN A N 1
ATOM 1493 C CA . GLN A 1 199 ? -4.738 16.093 30.643 1.00 87.19 199 GLN A CA 1
ATOM 1494 C C . GLN A 1 199 ? -3.969 15.109 29.759 1.00 87.19 199 GLN A C 1
ATOM 1496 O O . GLN A 1 199 ? -2.843 15.407 29.372 1.00 87.19 199 GLN A O 1
ATOM 1501 N N . ILE A 1 200 ? -4.543 13.943 29.453 1.00 88.44 200 ILE A N 1
ATOM 1502 C CA . ILE A 1 200 ? -3.895 12.925 28.620 1.00 88.44 200 ILE A CA 1
ATOM 1503 C C . ILE A 1 200 ? -4.167 13.248 27.142 1.00 88.44 200 ILE A C 1
ATOM 1505 O O . ILE A 1 200 ? -5.332 13.237 26.737 1.00 88.44 200 ILE A O 1
ATOM 1509 N N . PRO A 1 201 ? -3.135 13.502 26.317 1.00 89.94 201 PRO A N 1
ATOM 1510 C CA . PRO A 1 201 ? -3.313 13.684 24.880 1.00 89.94 201 PRO A CA 1
ATOM 1511 C C . PRO A 1 201 ? -3.806 12.395 24.216 1.00 89.94 201 PRO A C 1
ATOM 1513 O O . PRO A 1 201 ? -3.332 11.307 24.551 1.00 89.94 201 PRO A O 1
ATOM 1516 N N . SER A 1 202 ? -4.698 12.505 23.231 1.00 89.56 202 SER A N 1
ATOM 1517 C CA . SER A 1 202 ? -5.231 11.347 22.495 1.00 89.56 202 SER A CA 1
ATOM 1518 C C . SER A 1 202 ? -4.127 10.517 21.827 1.00 89.56 202 SER A C 1
ATOM 1520 O O . SER A 1 202 ? -4.126 9.291 21.910 1.00 89.56 202 SER A O 1
ATOM 1522 N N . THR A 1 203 ? -3.116 11.187 21.272 1.00 88.88 203 THR A N 1
ATOM 1523 C CA . THR A 1 203 ? -1.936 10.594 20.614 1.00 88.88 203 THR A CA 1
ATOM 1524 C C . THR A 1 203 ? -1.026 9.795 21.546 1.00 88.88 203 THR A C 1
ATOM 1526 O O . THR A 1 203 ? -0.185 9.025 21.089 1.00 88.88 203 THR A O 1
ATOM 1529 N N . SER A 1 204 ? -1.159 9.983 22.859 1.00 90.56 204 SER A N 1
ATOM 1530 C CA . SER A 1 204 ? -0.358 9.279 23.863 1.00 90.56 204 SER A CA 1
ATOM 1531 C C . SER A 1 204 ? -0.963 7.931 24.257 1.00 90.56 204 SER A C 1
ATOM 1533 O O . SER A 1 204 ? -0.287 7.127 24.903 1.00 90.56 204 SER A O 1
ATOM 1535 N N . ILE A 1 205 ? -2.216 7.668 23.877 1.00 91.94 205 ILE A N 1
ATOM 1536 C CA . ILE A 1 205 ? -2.960 6.473 24.270 1.00 91.94 205 ILE A CA 1
ATOM 1537 C C . ILE A 1 205 ? -2.731 5.366 23.251 1.00 91.94 205 ILE A C 1
ATOM 1539 O O . ILE A 1 205 ? -3.107 5.485 22.092 1.00 91.94 205 ILE A O 1
ATOM 1543 N N . LYS A 1 206 ? -2.179 4.249 23.720 1.00 92.12 206 LYS A N 1
ATOM 1544 C CA . LYS A 1 206 ? -2.000 3.042 22.914 1.00 92.12 206 LYS A CA 1
ATOM 1545 C C . LYS A 1 206 ? -3.278 2.206 22.867 1.00 92.12 206 LYS A C 1
ATOM 1547 O O . LYS A 1 206 ? -3.676 1.706 21.819 1.00 92.12 206 LYS A O 1
ATOM 1552 N N . GLN A 1 207 ? -3.889 1.987 24.027 1.00 93.94 207 GLN A N 1
ATOM 1553 C CA . GLN A 1 207 ? -5.109 1.193 24.154 1.00 93.94 207 GLN A CA 1
ATOM 1554 C C . GLN A 1 207 ? -5.885 1.585 25.413 1.00 93.94 207 GLN A C 1
ATOM 1556 O O . GLN A 1 207 ? -5.308 2.080 26.384 1.00 93.94 207 GLN A O 1
ATOM 1561 N N . VAL A 1 208 ? -7.186 1.314 25.414 1.00 94.44 208 VAL A N 1
ATOM 1562 C CA . VAL A 1 208 ? -8.066 1.458 26.576 1.00 94.44 208 VAL A CA 1
ATOM 1563 C C . VAL A 1 208 ? -8.661 0.100 26.920 1.00 94.44 208 VAL A C 1
ATOM 1565 O O . VAL A 1 208 ? -9.200 -0.594 26.061 1.00 94.44 208 VAL A O 1
ATOM 1568 N N . GLU A 1 209 ? -8.577 -0.288 28.187 1.00 93.75 209 GLU A N 1
ATOM 1569 C CA . GLU A 1 209 ? -9.162 -1.523 28.695 1.00 93.75 209 GLU A CA 1
ATOM 1570 C C . GLU A 1 209 ? -10.362 -1.201 29.586 1.00 93.75 209 GLU A C 1
ATOM 1572 O O . GLU A 1 209 ? -10.243 -0.497 30.588 1.00 93.75 209 GLU A O 1
ATOM 1577 N N . LEU A 1 210 ? -11.523 -1.747 29.241 1.00 92.50 210 LEU A N 1
ATOM 1578 C CA . LEU A 1 210 ? -12.749 -1.645 30.023 1.00 92.50 210 LEU A CA 1
ATOM 1579 C C . LEU A 1 210 ? -12.894 -2.923 30.847 1.00 92.50 210 LEU A C 1
ATOM 1581 O O . LEU A 1 210 ? -13.308 -3.961 30.332 1.00 92.50 210 LEU A O 1
ATOM 1585 N N . ILE A 1 211 ? -12.510 -2.862 32.117 1.00 89.94 211 ILE A N 1
ATOM 1586 C CA . ILE A 1 211 ? -12.526 -3.988 33.051 1.00 89.94 211 ILE A CA 1
ATOM 1587 C C . ILE A 1 211 ? -13.885 -3.998 33.747 1.00 89.94 211 ILE A C 1
ATOM 1589 O O . ILE A 1 211 ? -14.119 -3.262 34.705 1.00 89.94 211 ILE A O 1
ATOM 1593 N N . THR A 1 212 ? -14.799 -4.825 33.250 1.00 84.62 212 THR A N 1
ATOM 1594 C CA . THR A 1 212 ? -16.163 -4.949 33.787 1.00 84.62 212 THR A CA 1
ATOM 1595 C C . THR A 1 212 ? -16.273 -5.952 34.932 1.00 84.62 212 THR A C 1
ATOM 1597 O O . THR A 1 212 ? -17.297 -5.976 35.604 1.00 84.62 212 THR A O 1
ATOM 1600 N N . ASN A 1 213 ? -15.248 -6.786 35.139 1.00 80.75 213 ASN A N 1
ATOM 1601 C CA . ASN A 1 213 ? -15.171 -7.745 36.241 1.00 80.75 213 ASN A CA 1
ATOM 1602 C C . ASN A 1 213 ? -13.816 -7.617 36.967 1.00 80.75 213 ASN A C 1
ATOM 1604 O O . ASN A 1 213 ? -12.906 -8.416 36.729 1.00 80.75 213 ASN A O 1
ATOM 1608 N N . PRO A 1 214 ? -13.620 -6.562 37.780 1.00 79.06 214 PRO A N 1
ATOM 1609 C CA . PRO A 1 214 ? -12.366 -6.354 38.494 1.00 79.06 214 PRO A CA 1
ATOM 1610 C C . PRO A 1 214 ? -12.140 -7.430 39.566 1.00 79.06 214 PRO A C 1
ATOM 1612 O O . PRO A 1 214 ? -13.080 -7.948 40.165 1.00 79.06 214 PRO A O 1
ATOM 1615 N N . SER A 1 215 ? -10.876 -7.750 39.850 1.00 75.19 215 SER A N 1
ATOM 1616 C CA . SER A 1 215 ? -10.536 -8.673 40.937 1.00 75.19 215 SER A CA 1
ATOM 1617 C C . SER A 1 215 ? -10.847 -8.067 42.312 1.00 75.19 215 SER A C 1
ATOM 1619 O O . SER A 1 215 ? -10.900 -6.846 42.469 1.00 75.19 215 SER A O 1
ATOM 1621 N N . ALA A 1 216 ? -10.986 -8.915 43.336 1.00 72.69 216 ALA A N 1
ATOM 1622 C CA . ALA A 1 216 ? -11.322 -8.503 44.706 1.00 72.69 216 ALA A CA 1
ATOM 1623 C C . ALA A 1 216 ? -10.385 -7.427 45.296 1.00 72.69 216 ALA A C 1
ATOM 1625 O O . ALA A 1 216 ? -10.794 -6.652 46.151 1.00 72.69 216 ALA A O 1
ATOM 1626 N N . LYS A 1 217 ? -9.145 -7.321 44.797 1.00 71.50 217 LYS A N 1
ATOM 1627 C CA . LYS A 1 217 ? -8.181 -6.280 45.191 1.00 71.50 217 LYS A CA 1
ATOM 1628 C C . LYS A 1 217 ? -8.630 -4.856 44.819 1.00 71.50 217 LYS A C 1
ATOM 1630 O O . LYS A 1 217 ? -8.160 -3.900 45.428 1.00 71.50 217 LYS A O 1
ATOM 1635 N N . TYR A 1 218 ? -9.499 -4.709 43.816 1.00 70.25 218 TYR A N 1
ATOM 1636 C CA . TYR A 1 218 ? -9.871 -3.419 43.226 1.00 70.25 218 TYR A CA 1
ATOM 1637 C C . TYR A 1 218 ? -11.383 -3.134 43.231 1.00 70.25 218 TYR A C 1
ATOM 1639 O O . TYR A 1 218 ? -11.785 -2.106 42.692 1.00 70.25 218 TYR A O 1
ATOM 1647 N N . ASN A 1 219 ? -12.209 -4.004 43.827 1.00 66.62 219 ASN A N 1
ATOM 1648 C CA . ASN A 1 219 ? -13.674 -3.910 43.800 1.00 66.62 219 ASN A CA 1
ATOM 1649 C C . ASN A 1 219 ? -14.284 -3.577 45.182 1.00 66.62 219 ASN A C 1
ATOM 1651 O O . ASN A 1 219 ? -14.712 -4.493 45.885 1.00 66.62 219 ASN A O 1
ATOM 1655 N N . PRO A 1 220 ? -14.326 -2.303 45.614 1.00 59.72 220 PRO A N 1
ATOM 1656 C CA . PRO A 1 220 ? -15.216 -1.880 46.691 1.00 59.72 220 PRO A CA 1
ATOM 1657 C C . PRO A 1 220 ? -16.680 -1.953 46.224 1.00 59.72 220 PRO A C 1
ATOM 1659 O O . PRO A 1 220 ? -16.975 -1.763 45.044 1.00 59.72 220 PRO A O 1
ATOM 1662 N N . GLU A 1 221 ? -17.589 -2.248 47.150 1.00 59.03 221 GLU A N 1
ATOM 1663 C CA . GLU A 1 221 ? -19.001 -2.528 46.866 1.00 59.03 221 GLU A CA 1
ATOM 1664 C C . GLU A 1 221 ? -19.665 -1.473 45.951 1.00 59.03 221 GLU A C 1
ATOM 1666 O O . GLU A 1 221 ? -19.552 -0.267 46.174 1.00 59.03 221 GLU A O 1
ATOM 1671 N N . GLY A 1 222 ? -20.361 -1.932 44.899 1.00 64.81 222 GLY A N 1
ATOM 1672 C CA . GLY A 1 222 ? -21.168 -1.085 44.005 1.00 64.81 222 GLY A CA 1
ATOM 1673 C C . GLY A 1 222 ? -20.463 -0.498 42.771 1.00 64.81 222 GLY A C 1
ATOM 1674 O O . GLY A 1 222 ? -21.029 0.385 42.120 1.00 64.81 222 GLY A O 1
ATOM 1675 N N . MET A 1 223 ? -19.247 -0.940 42.430 1.00 71.12 223 MET A N 1
ATOM 1676 C CA . MET A 1 223 ? -18.499 -0.449 41.261 1.00 71.12 223 MET A CA 1
ATOM 1677 C C . MET A 1 223 ? -19.018 -1.020 39.925 1.00 71.12 223 MET A C 1
ATOM 1679 O O . MET A 1 223 ? -19.294 -2.211 39.817 1.00 71.12 223 MET A O 1
ATOM 1683 N N . SER A 1 224 ? -19.102 -0.185 38.878 1.00 70.12 224 SER A N 1
ATOM 1684 C CA . SER A 1 224 ? -19.498 -0.609 37.513 1.00 70.12 224 SER A CA 1
ATOM 1685 C C . SER A 1 224 ? -18.359 -1.240 36.705 1.00 70.12 224 SER A C 1
ATOM 1687 O O . SER A 1 224 ? -18.580 -1.972 35.733 1.00 70.12 224 SER A O 1
ATOM 1689 N N . GLY A 1 225 ? -17.123 -0.917 37.088 1.00 85.38 225 GLY A N 1
ATOM 1690 C CA . GLY A 1 225 ? -15.903 -1.382 36.448 1.00 85.38 225 GLY A CA 1
ATOM 1691 C C . GLY A 1 225 ? -14.771 -0.363 36.535 1.00 85.38 225 GLY A C 1
ATOM 1692 O O . GLY A 1 225 ? -14.893 0.701 37.149 1.00 85.38 225 GLY A O 1
ATOM 1693 N N . ILE A 1 226 ? -13.654 -0.704 35.900 1.00 89.50 226 ILE A N 1
ATOM 1694 C CA . ILE A 1 226 ? -12.441 0.111 35.863 1.00 89.50 226 ILE A CA 1
ATOM 1695 C C . ILE A 1 226 ? -12.060 0.371 34.408 1.00 89.50 226 ILE A C 1
ATOM 1697 O O . ILE A 1 226 ? -12.035 -0.550 33.596 1.00 89.50 226 ILE A O 1
ATOM 1701 N N . ILE A 1 227 ? -11.735 1.618 34.084 1.00 91.69 227 ILE A N 1
ATOM 1702 C CA . ILE A 1 227 ? -11.208 2.015 32.779 1.00 91.69 227 ILE A CA 1
ATOM 1703 C C . ILE A 1 227 ? -9.704 2.199 32.927 1.00 91.69 227 ILE A C 1
ATOM 1705 O O . ILE A 1 227 ? -9.253 3.069 33.664 1.00 91.69 227 ILE A O 1
ATOM 1709 N N . ASN A 1 228 ? -8.920 1.368 32.253 1.00 92.94 228 ASN A N 1
ATOM 1710 C CA . ASN A 1 228 ? -7.466 1.431 32.279 1.00 92.94 228 ASN A CA 1
ATOM 1711 C C . ASN A 1 228 ? -6.942 1.996 30.960 1.00 92.94 228 ASN A C 1
ATOM 1713 O O . ASN A 1 228 ? -7.154 1.409 29.902 1.00 92.94 228 ASN A O 1
ATOM 1717 N N . ILE A 1 229 ? -6.251 3.125 31.026 1.00 94.00 229 ILE A N 1
ATOM 1718 C CA . ILE A 1 229 ? -5.638 3.785 29.878 1.00 94.00 229 ILE A CA 1
ATOM 1719 C C . ILE A 1 229 ? -4.183 3.342 29.825 1.00 94.00 229 ILE A C 1
ATOM 1721 O O . ILE A 1 229 ? -3.424 3.598 30.757 1.00 94.00 229 ILE A O 1
ATOM 1725 N N . ILE A 1 230 ? -3.795 2.674 28.746 1.00 93.88 230 ILE A N 1
ATOM 1726 C CA . ILE A 1 230 ? -2.411 2.270 28.519 1.00 93.88 230 ILE A CA 1
ATOM 1727 C C . ILE A 1 230 ? -1.772 3.269 27.568 1.00 93.88 230 ILE A C 1
ATOM 1729 O O . ILE A 1 230 ? -2.253 3.471 26.448 1.00 93.88 230 ILE A O 1
ATOM 1733 N N . LEU A 1 231 ? -0.678 3.875 28.008 1.00 91.75 231 LEU A N 1
ATOM 1734 C CA . LEU A 1 231 ? 0.050 4.872 27.239 1.00 91.75 231 LEU A CA 1
ATOM 1735 C C . LEU A 1 231 ? 1.134 4.217 26.372 1.00 91.75 231 LEU A C 1
ATOM 1737 O O . LEU A 1 231 ? 1.575 3.084 26.601 1.00 91.75 231 LEU A O 1
ATOM 1741 N N . HIS A 1 232 ? 1.596 4.927 25.344 1.00 88.62 232 HIS A N 1
ATOM 1742 C CA . HIS A 1 232 ? 2.836 4.553 24.668 1.00 88.62 232 HIS A CA 1
ATOM 1743 C C . HIS A 1 232 ? 4.022 4.685 25.642 1.00 88.62 232 HIS A C 1
ATOM 1745 O O . HIS A 1 232 ? 4.073 5.602 26.455 1.00 88.62 232 HIS A O 1
ATOM 1751 N N . LYS A 1 233 ? 5.018 3.790 25.546 1.00 69.12 233 LYS A N 1
ATOM 1752 C CA . LYS A 1 233 ? 6.152 3.681 26.495 1.00 69.12 233 LYS A CA 1
ATOM 1753 C C . LYS A 1 233 ? 7.057 4.929 26.616 1.00 69.12 233 LYS A C 1
ATOM 1755 O O . LYS A 1 233 ? 8.028 4.878 27.359 1.00 69.12 233 LYS A O 1
ATOM 1760 N N . ASN A 1 234 ? 6.761 6.021 25.908 1.00 55.78 234 ASN A N 1
ATOM 1761 C CA . ASN A 1 234 ? 7.571 7.242 25.862 1.00 55.78 234 ASN A CA 1
ATOM 1762 C C . ASN A 1 234 ? 6.809 8.507 26.306 1.00 55.78 234 ASN A C 1
ATOM 1764 O O . ASN A 1 234 ? 7.214 9.623 25.988 1.00 55.78 234 ASN A O 1
ATOM 1768 N N . VAL A 1 235 ? 5.687 8.348 27.015 1.00 56.72 235 VAL A N 1
ATOM 1769 C CA . VAL A 1 235 ? 4.910 9.476 27.544 1.00 56.72 235 VAL A CA 1
ATOM 1770 C C . VAL A 1 235 ? 5.489 9.863 28.905 1.00 56.72 235 VAL A C 1
ATOM 1772 O O . VAL A 1 235 ? 5.195 9.241 29.924 1.00 56.72 235 VAL A O 1
ATOM 1775 N N . ASN A 1 236 ? 6.358 10.874 28.929 1.00 51.97 236 ASN A N 1
ATOM 1776 C CA . ASN A 1 236 ? 6.867 11.425 30.182 1.00 51.97 236 ASN A CA 1
ATOM 1777 C C . ASN A 1 236 ? 5.741 12.171 30.913 1.00 51.97 236 ASN A C 1
ATOM 1779 O O . ASN A 1 236 ? 5.253 13.209 30.465 1.00 51.97 236 ASN A O 1
ATOM 1783 N N . ILE A 1 237 ? 5.342 11.643 32.069 1.00 53.94 237 ILE A N 1
ATOM 1784 C CA . ILE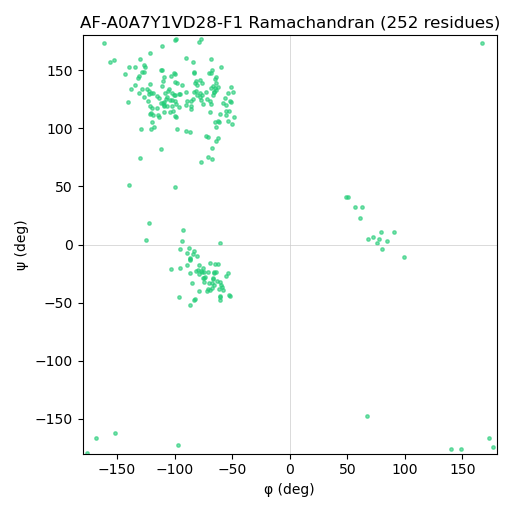 A 1 237 ? 4.435 12.315 33.001 1.00 53.94 237 ILE A CA 1
ATOM 1785 C C . ILE A 1 237 ? 5.238 13.449 33.664 1.00 53.94 237 ILE A C 1
ATOM 1787 O O . ILE A 1 237 ? 5.966 13.228 34.628 1.00 53.94 237 ILE A O 1
ATOM 1791 N N . GLY A 1 238 ? 5.162 14.652 33.094 1.00 62.97 238 GLY A N 1
ATOM 1792 C CA . GLY A 1 238 ? 5.859 15.866 33.535 1.00 62.97 238 GLY A CA 1
ATOM 1793 C C . GLY A 1 238 ? 5.071 17.129 33.167 1.00 62.97 238 GLY A C 1
ATOM 1794 O O . GLY A 1 238 ? 3.873 17.051 32.895 1.00 62.97 238 GLY A O 1
ATOM 1795 N N . PHE A 1 239 ? 5.714 18.301 33.158 1.00 57.94 239 PHE A N 1
ATOM 1796 C CA . PHE A 1 239 ? 5.078 19.543 32.701 1.00 57.94 239 PHE A CA 1
ATOM 1797 C C . PHE A 1 239 ? 4.743 19.439 31.205 1.00 57.94 239 PHE A C 1
ATOM 1799 O O . PHE A 1 239 ? 5.634 19.490 30.361 1.00 57.94 239 PHE A O 1
ATOM 1806 N N . ASN A 1 240 ? 3.461 19.262 30.889 1.00 52.22 240 ASN A N 1
ATOM 1807 C CA . ASN A 1 240 ? 2.953 19.153 29.527 1.00 52.22 240 ASN A CA 1
ATOM 1808 C C . ASN A 1 240 ? 2.138 20.410 29.199 1.00 52.22 240 ASN A C 1
ATOM 1810 O O . ASN A 1 240 ? 1.171 20.724 29.893 1.00 52.22 240 ASN A O 1
ATOM 1814 N N . GLY A 1 241 ? 2.537 21.130 28.150 1.00 51.62 241 GLY A N 1
ATOM 1815 C CA . GLY A 1 241 ? 1.797 22.260 27.592 1.00 51.62 241 GLY A CA 1
ATOM 1816 C C . GLY A 1 241 ? 1.241 21.887 26.223 1.00 51.62 241 GLY A C 1
ATOM 1817 O O . GLY A 1 241 ? 1.940 21.277 25.418 1.00 51.62 241 GLY A O 1
ATOM 1818 N N . ASN A 1 242 ? -0.009 22.246 25.953 1.00 52.66 242 ASN A N 1
ATOM 1819 C CA . ASN A 1 242 ? -0.623 22.087 24.640 1.00 52.66 242 ASN A CA 1
ATOM 1820 C C . ASN A 1 242 ? -1.060 23.470 24.131 1.00 52.66 242 ASN A C 1
ATOM 1822 O O . ASN A 1 242 ? -1.696 24.224 24.867 1.00 52.66 242 ASN A O 1
ATOM 1826 N N . LEU A 1 243 ? -0.691 23.800 22.889 1.00 56.03 243 LEU A N 1
ATOM 1827 C CA . LEU A 1 243 ? -1.130 25.001 22.183 1.00 56.03 243 LEU A CA 1
ATOM 1828 C C . LEU A 1 243 ? -1.875 24.564 20.921 1.00 56.03 243 LEU A C 1
ATOM 1830 O O . LEU A 1 243 ? -1.254 24.137 19.951 1.00 56.03 243 LEU A O 1
ATOM 1834 N N . ASN A 1 244 ? -3.200 24.682 20.940 1.00 52.56 244 ASN A N 1
ATOM 1835 C CA . ASN A 1 244 ? -4.041 24.427 19.775 1.00 52.56 244 ASN A CA 1
ATOM 1836 C C . ASN A 1 244 ? -4.401 25.756 19.102 1.00 52.56 244 ASN A C 1
ATOM 1838 O O . ASN A 1 244 ? -5.018 26.622 19.722 1.00 52.56 244 ASN A O 1
ATOM 1842 N N . LEU A 1 245 ? -4.037 25.903 17.828 1.00 67.75 245 LEU A N 1
ATOM 1843 C CA . LEU A 1 245 ? -4.441 27.019 16.974 1.00 67.75 245 LEU A CA 1
ATOM 1844 C C . LEU A 1 245 ? -5.428 26.489 15.931 1.00 67.75 245 LEU A C 1
ATOM 1846 O O . LEU A 1 245 ? -5.061 25.668 15.095 1.00 67.75 245 LEU A O 1
ATOM 1850 N N . GLY A 1 246 ? -6.679 26.942 15.995 1.00 75.19 246 GLY A N 1
ATOM 1851 C CA . GLY A 1 246 ? -7.728 26.587 15.041 1.00 75.19 246 GLY A CA 1
ATOM 1852 C C . GLY A 1 246 ? -8.299 27.834 14.375 1.00 75.19 246 GLY A C 1
ATOM 1853 O O . GLY A 1 246 ? -8.672 28.782 15.061 1.00 75.19 246 GLY A O 1
ATOM 1854 N N . LEU A 1 247 ? -8.372 27.832 13.043 1.00 64.75 247 LEU A N 1
ATOM 1855 C CA . LEU A 1 247 ? -9.075 28.847 12.260 1.00 64.75 247 LEU A CA 1
ATOM 1856 C C . LEU A 1 247 ? -10.397 28.245 11.778 1.00 64.75 247 LEU A C 1
ATOM 1858 O O . LEU A 1 247 ? -10.391 27.306 10.985 1.00 64.75 247 LEU A O 1
ATOM 1862 N N . ALA A 1 248 ? -11.520 28.776 12.259 1.00 71.69 248 ALA A N 1
ATOM 1863 C CA . ALA A 1 248 ? -12.851 28.409 11.789 1.00 71.69 248 ALA A CA 1
ATOM 1864 C C . ALA A 1 248 ? -13.424 29.560 10.953 1.00 71.69 248 ALA A C 1
ATOM 1866 O O . ALA A 1 248 ? -13.484 30.698 11.419 1.00 71.69 248 ALA A O 1
ATOM 1867 N N . TYR A 1 249 ? -13.827 29.267 9.717 1.00 71.75 249 TYR A N 1
ATOM 1868 C CA . TYR A 1 249 ? -14.529 30.206 8.846 1.00 71.75 249 TYR A CA 1
ATOM 1869 C C . TYR A 1 249 ? -15.888 29.613 8.484 1.00 71.75 249 TYR A C 1
ATOM 1871 O O . TYR A 1 249 ? -15.967 28.592 7.803 1.00 71.75 249 TYR A O 1
ATOM 1879 N N . GLU A 1 250 ? -16.952 30.249 8.961 1.00 74.62 250 GLU A N 1
ATOM 1880 C CA . GLU A 1 250 ? -18.329 29.861 8.679 1.00 74.62 250 GLU A CA 1
ATOM 1881 C C . GLU A 1 250 ? -18.866 30.706 7.520 1.00 74.62 250 GLU A C 1
ATOM 1883 O O . GLU A 1 250 ? -18.748 31.934 7.519 1.00 74.62 250 GLU A O 1
ATOM 1888 N N . ARG A 1 251 ? -19.451 30.055 6.509 1.00 72.56 251 ARG A N 1
ATOM 1889 C CA . ARG A 1 251 ? -20.064 30.740 5.368 1.00 72.56 251 ARG A CA 1
ATOM 1890 C C . ARG A 1 251 ? -21.548 30.408 5.325 1.00 72.56 251 ARG A C 1
ATOM 1892 O O . ARG A 1 251 ? -21.933 29.339 4.862 1.00 72.56 251 ARG A O 1
ATOM 1899 N N . ASN A 1 252 ? -22.368 31.341 5.794 1.00 69.81 252 ASN A N 1
ATOM 1900 C CA . ASN A 1 252 ? -23.818 31.219 5.704 1.00 69.81 252 ASN A CA 1
ATOM 1901 C C . ASN A 1 252 ? -24.294 31.551 4.278 1.00 69.81 252 ASN A C 1
ATOM 1903 O O . ASN A 1 252 ? -23.893 32.592 3.740 1.00 69.81 252 ASN A O 1
ATOM 1907 N N . PRO A 1 253 ? -25.125 30.703 3.646 1.00 66.62 253 PRO A N 1
ATOM 1908 C CA . PRO A 1 253 ? -25.821 31.078 2.423 1.00 66.62 253 PRO A CA 1
ATOM 1909 C C . PRO A 1 253 ? -26.836 32.191 2.732 1.00 66.62 253 PRO A C 1
ATOM 1911 O O . PRO A 1 253 ? -27.510 32.150 3.761 1.00 66.62 253 PRO A O 1
ATOM 1914 N N . LYS A 1 254 ? -26.881 33.206 1.861 1.00 56.53 254 LYS A N 1
ATOM 1915 C CA . LYS A 1 254 ? -27.896 34.270 1.884 1.00 56.53 254 LYS A CA 1
ATOM 1916 C C . LYS A 1 254 ? -29.229 33.768 1.354 1.00 56.53 254 LYS A C 1
ATOM 1918 O O . LYS A 1 254 ? -29.191 32.962 0.398 1.00 56.53 254 LYS A O 1
#

Mean predicted aligned error: 18.55 Å

pLDDT: mean 81.84, std 14.55, range [47.56, 97.75]

Solvent-accessible surface area (backbone atoms only — not comparable to full-atom values): 14726 Å² total; per-residue (Å²): 114,73,70,61,53,53,53,53,54,56,56,54,58,62,61,70,73,66,66,80,74,77,69,76,80,75,68,50,18,34,44,32,36,32,32,26,34,60,85,79,70,40,56,38,49,67,30,37,38,39,34,19,40,88,87,67,49,78,75,50,66,51,53,19,38,83,76,5,38,38,74,44,70,78,37,67,59,42,62,32,36,41,36,38,41,43,94,59,32,48,70,46,75,46,80,45,68,29,43,99,95,36,42,72,43,70,70,48,78,42,65,38,47,78,34,87,73,71,76,76,75,82,73,78,78,69,54,56,56,45,79,46,82,52,98,46,32,38,38,34,40,55,19,59,64,43,38,70,62,32,72,20,36,49,40,35,40,54,72,36,88,62,36,43,54,41,87,88,79,33,50,51,24,44,77,86,31,60,49,51,47,49,24,52,71,84,39,78,58,93,59,59,60,43,60,49,27,64,69,38,48,20,84,44,43,43,31,40,33,44,25,64,56,63,56,81,93,75,54,65,92,83,59,50,31,37,41,30,40,33,58,45,100,80,69,78,93,65,98,81,86,85,87,86,88,82,89,85,84,88,82,81,86,131